Protein AF-G9KUT4-F1 (afdb_monomer)

Secondary structure (DSSP, 8-state):
-HHHHHHHHHHHHHHHHHHHHHHHHHHHHHHHHHHHHHHHHHHHHHHHHHHHHHHHHHHHHHHHHHHHHHHHHHHHHHHHHHHHHHHHHHHHHHHHHHHHHHHHHHHHHHHHHHHHHHHHHHHHHHHHHHHHHHHHHHHHHHHHHHHHHHHHHHHHHHHHHHHHHHHHHHHHHHHHHHHHHHHHHHHHHHHHHHHHHHHHHHHHHHHHHHHHHHHHHHHHHHHHHHHHHHHHHHHHHHHHHHHHHHHHHHHHHHTT-

InterPro domains:
  IPR000533 Tropomyosin [PF00261] (66-257)
  IPR000533 Tropomyosin [PR00194] (84-101)
  IPR000533 Tropomyosin [PR00194] (120-140)
  IPR000533 Tropomyosin [PR00194] (145-173)
  IPR000533 Tropomyosin [PR00194] (175-198)
  IPR000533 Tropomyosin [PR00194] (231-256)
  IPR000533 Tropomyosin [PS00326] (232-240)

Sequence (257 aa):
MDAIKKKMQMLKLDKENAIDRAEQAEADKKQAEDRCKQLEEEQQALQKKLKGTEDEVEKYSESVKDAQEKLEQAEKKATDAEADVASLNRRIQLVEEELDRAQERLATALQKLEEAEKAADESERGMKVIENRAMKDEEKMELQEMQLKEAKHIAEDSDRKYEEVARKLVILEGELERSEERAEVAESRARQLEEELRTMDQALKSLMASEEEYSTKEDKYEEEIKLLEEKLKEAETRAEFAERSVAKLEKTIDDLE

pLDDT: mean 91.47, std 10.19, range [50.94, 98.44]

Mean predicted aligned error: 16.25 Å

Structure (mmCIF, N/CA/C/O backbone):
data_AF-G9KUT4-F1
#
_entry.id   AF-G9KUT4-F1
#
loop_
_atom_site.group_PDB
_atom_site.id
_atom_site.type_symbol
_atom_site.label_atom_id
_atom_site.label_alt_id
_atom_site.label_comp_id
_atom_site.label_asym_id
_atom_site.label_entity_id
_atom_site.label_seq_id
_atom_site.pdbx_PDB_ins_code
_atom_site.Cartn_x
_atom_site.Cartn_y
_atom_site.Cartn_z
_atom_site.occupancy
_atom_site.B_iso_or_equiv
_a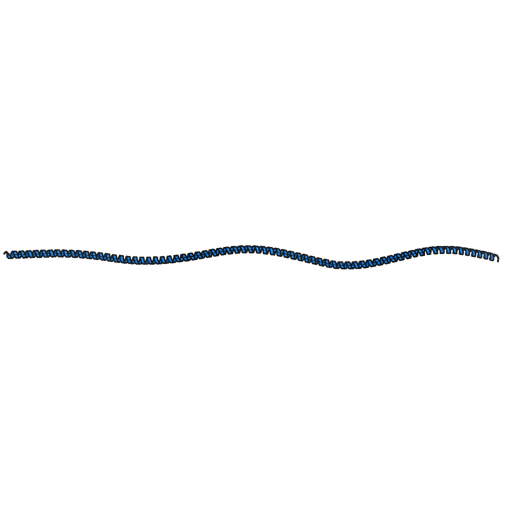tom_site.auth_seq_id
_atom_site.auth_comp_id
_atom_site.auth_asym_id
_atom_site.auth_atom_id
_atom_site.pdbx_PDB_model_num
ATOM 1 N N . MET A 1 1 ? -97.839 -21.937 163.573 1.00 52.22 1 MET A N 1
ATOM 2 C CA . MET A 1 1 ? -97.319 -22.978 162.654 1.00 52.22 1 MET A CA 1
ATOM 3 C C . MET A 1 1 ? -97.333 -22.555 161.178 1.00 52.22 1 MET A C 1
ATOM 5 O O . MET A 1 1 ? -96.473 -23.029 160.448 1.00 52.22 1 MET A O 1
ATOM 9 N N . ASP A 1 2 ? -98.192 -21.624 160.734 1.00 54.00 2 ASP A N 1
ATOM 10 C CA . ASP A 1 2 ? -98.264 -21.208 159.313 1.00 54.00 2 ASP A CA 1
ATOM 11 C C . ASP A 1 2 ? -97.135 -20.292 158.803 1.00 54.00 2 ASP A C 1
ATOM 13 O O . ASP A 1 2 ? -96.773 -20.348 157.627 1.00 54.00 2 ASP A O 1
ATOM 17 N N . ALA A 1 3 ? -96.521 -19.476 159.665 1.00 58.06 3 ALA A N 1
ATOM 18 C CA . ALA A 1 3 ? -95.482 -18.527 159.242 1.00 58.06 3 ALA A CA 1
ATOM 19 C C . ALA A 1 3 ? -94.163 -19.206 158.807 1.00 58.06 3 ALA A C 1
ATOM 21 O O . ALA A 1 3 ? -93.484 -18.726 157.902 1.00 58.06 3 ALA A O 1
ATOM 22 N N . ILE A 1 4 ? -93.819 -20.352 159.407 1.00 58.19 4 ILE A N 1
ATOM 23 C CA . ILE A 1 4 ? -92.603 -21.115 159.071 1.00 58.19 4 ILE A CA 1
ATOM 24 C C . ILE A 1 4 ? -92.786 -21.863 157.742 1.00 58.19 4 ILE A C 1
ATOM 26 O O . ILE A 1 4 ? -91.874 -21.879 156.921 1.00 58.19 4 ILE A O 1
ATOM 30 N N . LYS A 1 5 ? -93.990 -22.389 157.472 1.00 58.12 5 LYS A N 1
ATOM 31 C CA . LYS A 1 5 ? -94.322 -23.068 156.209 1.00 58.12 5 LYS A CA 1
ATOM 32 C C . LYS A 1 5 ? -94.229 -22.127 155.002 1.00 58.12 5 LYS A C 1
ATOM 34 O O . LYS A 1 5 ? -93.619 -22.495 154.004 1.00 58.12 5 LYS A O 1
ATOM 39 N N . LYS A 1 6 ? -94.744 -20.894 155.119 1.00 63.91 6 LYS A N 1
ATOM 40 C CA . LYS A 1 6 ? -94.639 -19.862 154.066 1.00 63.91 6 LYS A CA 1
ATOM 41 C C . LYS A 1 6 ? -93.200 -19.414 153.805 1.00 63.91 6 LYS A C 1
ATOM 43 O O . LYS A 1 6 ? -92.825 -19.239 152.652 1.00 63.91 6 LYS A O 1
ATOM 48 N N . LYS A 1 7 ? -92.377 -19.266 154.850 1.00 67.50 7 LYS A N 1
ATOM 49 C CA . LYS A 1 7 ? -90.960 -18.891 154.696 1.00 67.50 7 LYS A CA 1
ATOM 50 C C . LYS A 1 7 ? -90.134 -20.022 154.074 1.00 67.50 7 LYS A C 1
ATOM 52 O O . LYS A 1 7 ? -89.261 -19.759 153.258 1.00 67.50 7 LYS A O 1
ATOM 57 N N . MET A 1 8 ? -90.455 -21.274 154.406 1.00 68.12 8 MET A N 1
ATOM 58 C CA . MET A 1 8 ? -89.846 -22.457 153.795 1.00 68.12 8 MET A CA 1
ATOM 59 C C . MET A 1 8 ? -90.284 -22.639 152.333 1.00 68.12 8 MET A C 1
ATOM 61 O O . MET A 1 8 ? -89.461 -23.009 151.506 1.00 68.12 8 MET A O 1
ATOM 65 N N . GLN A 1 9 ? -91.540 -22.322 151.991 1.00 65.88 9 GLN A N 1
ATOM 66 C CA . GLN A 1 9 ? -92.009 -22.264 150.599 1.00 65.88 9 GLN A CA 1
ATOM 67 C C . GLN A 1 9 ? -91.332 -21.145 149.801 1.00 65.88 9 GLN A C 1
ATOM 69 O O . GLN A 1 9 ? -90.908 -21.402 148.683 1.00 65.88 9 GLN A O 1
ATOM 74 N N . MET A 1 10 ? -91.174 -19.945 150.373 1.00 73.38 10 MET A N 1
ATOM 75 C CA . MET A 1 10 ? -90.444 -18.846 149.724 1.00 73.38 10 MET A CA 1
ATOM 76 C C . MET A 1 10 ? -88.972 -19.193 149.497 1.00 73.38 10 MET A C 1
ATOM 78 O O . MET A 1 10 ? -88.496 -19.065 148.384 1.00 73.38 10 MET A O 1
ATOM 82 N N . LEU A 1 11 ? -88.274 -19.738 150.499 1.00 70.75 11 LEU A N 1
ATOM 83 C CA . LEU A 1 11 ? -86.881 -20.172 150.334 1.00 70.75 11 LEU A CA 1
ATOM 84 C C . LEU A 1 11 ? -86.728 -21.313 149.321 1.00 70.75 11 LEU A C 1
ATOM 86 O O . LEU A 1 11 ? -85.696 -21.412 148.663 1.00 70.75 11 LEU A O 1
ATOM 90 N N . LYS A 1 12 ? -87.736 -22.183 149.192 1.00 73.12 12 LYS A N 1
ATOM 91 C CA . LYS A 1 12 ? -87.743 -23.239 148.177 1.00 73.12 12 LYS A CA 1
ATOM 92 C C . LYS A 1 12 ? -87.939 -22.660 146.773 1.00 73.12 12 LYS A C 1
ATOM 94 O O . LYS A 1 12 ? -87.202 -23.050 145.880 1.00 73.12 12 LYS A O 1
ATOM 99 N N . LEU A 1 13 ? -88.847 -21.694 146.620 1.00 78.38 13 LEU A N 1
ATOM 100 C CA . LEU A 1 13 ? -89.081 -20.977 145.365 1.00 78.38 13 LEU A CA 1
ATOM 101 C C . LEU A 1 13 ? -87.866 -20.126 144.958 1.00 78.38 13 LEU A C 1
ATOM 103 O O . LEU A 1 13 ? -87.489 -20.114 143.796 1.00 78.38 13 LEU A O 1
ATOM 107 N N . ASP A 1 14 ? -87.216 -19.456 145.910 1.00 77.50 14 ASP A N 1
ATOM 108 C CA . ASP A 1 14 ? -85.996 -18.679 145.661 1.00 77.50 14 ASP A CA 1
ATOM 109 C C . ASP A 1 14 ? -84.823 -19.588 145.281 1.00 77.50 14 ASP A C 1
ATOM 111 O O . ASP A 1 14 ? -84.025 -19.239 144.414 1.00 77.50 14 ASP A O 1
ATOM 115 N N . LYS A 1 15 ? -84.733 -20.777 145.893 1.00 75.56 15 LYS A N 1
ATOM 116 C CA . LYS A 1 15 ? -83.752 -21.798 145.514 1.00 75.56 15 LYS A CA 1
ATOM 117 C C . LYS A 1 15 ? -84.034 -22.355 144.117 1.00 75.56 15 LYS A C 1
ATOM 119 O O . LYS A 1 15 ? -83.091 -22.482 143.350 1.00 75.56 15 LYS A O 1
ATOM 124 N N . GLU A 1 16 ? -85.287 -22.670 143.792 1.00 77.31 16 GLU A N 1
ATOM 125 C CA . GLU A 1 16 ? -85.697 -23.130 142.455 1.00 77.31 16 GLU A CA 1
ATOM 126 C C . GLU A 1 16 ? -85.413 -22.044 141.39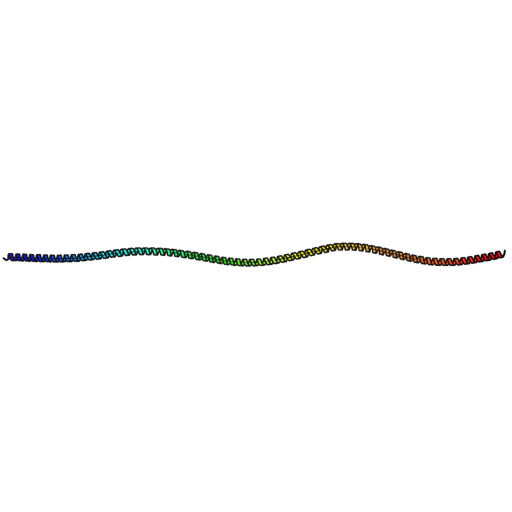9 1.00 77.31 16 GLU A C 1
ATOM 128 O O . GLU A 1 16 ? -84.694 -22.312 140.448 1.00 77.31 16 GLU A O 1
ATOM 133 N N . ASN A 1 17 ? -85.780 -20.780 141.641 1.00 78.12 17 ASN A N 1
ATOM 134 C CA . ASN A 1 17 ? -85.464 -19.657 140.743 1.00 78.12 17 ASN A CA 1
ATOM 135 C C . ASN A 1 17 ? -83.954 -19.391 140.586 1.00 78.12 17 ASN A C 1
ATOM 137 O O . ASN A 1 17 ? -83.505 -18.942 139.530 1.00 78.12 17 ASN A O 1
ATOM 141 N N . ALA A 1 18 ? -83.160 -19.594 141.642 1.00 79.06 18 ALA A N 1
ATOM 142 C CA . ALA A 1 18 ? -81.707 -19.455 141.574 1.00 79.06 18 ALA A CA 1
ATOM 143 C C . ALA A 1 18 ? -81.060 -20.607 140.793 1.00 79.06 18 ALA A C 1
ATOM 145 O O . ALA A 1 18 ? -80.084 -20.371 140.085 1.00 79.06 18 ALA A O 1
ATOM 146 N N . ILE A 1 19 ? -81.614 -21.820 140.903 1.00 79.19 19 ILE A N 1
ATOM 147 C CA . ILE A 1 19 ? -81.205 -22.981 140.108 1.00 79.19 19 ILE A CA 1
ATOM 148 C C . ILE A 1 19 ? -81.576 -22.757 138.641 1.00 79.19 19 ILE A C 1
ATOM 150 O O . ILE A 1 19 ? -80.682 -22.816 137.811 1.00 79.19 19 ILE 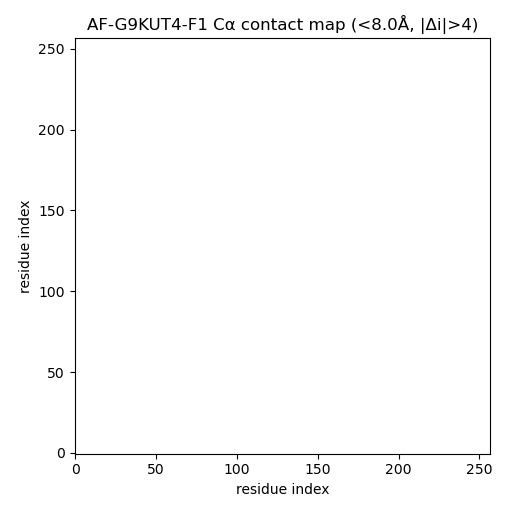A O 1
ATOM 154 N N . ASP A 1 20 ? -82.811 -22.361 138.329 1.00 80.25 20 ASP A N 1
ATOM 155 C CA . ASP A 1 20 ? -83.246 -22.085 136.952 1.00 80.25 20 ASP A CA 1
ATOM 156 C C . ASP A 1 20 ? -82.407 -20.972 136.301 1.00 80.25 20 ASP A C 1
ATOM 158 O O . ASP A 1 20 ? -82.032 -21.056 135.134 1.00 80.25 20 ASP A O 1
ATOM 162 N N . ARG A 1 21 ? -82.041 -19.926 137.059 1.00 80.44 21 ARG A N 1
ATOM 163 C CA . ARG A 1 21 ? -81.115 -18.886 136.575 1.00 80.44 21 ARG A CA 1
ATOM 164 C C . ARG A 1 21 ? -79.695 -19.398 136.367 1.00 80.44 21 ARG A C 1
ATOM 166 O O . ARG A 1 21 ? -79.038 -18.934 135.439 1.00 80.44 21 ARG A O 1
ATOM 173 N N . ALA A 1 22 ? -79.204 -20.285 137.228 1.00 80.06 22 ALA A N 1
ATOM 174 C CA . ALA A 1 22 ? -77.885 -20.886 137.070 1.00 80.06 22 ALA A CA 1
ATOM 175 C C . ALA A 1 22 ? -77.852 -21.835 135.863 1.00 80.06 22 ALA A C 1
ATOM 177 O O . ALA A 1 22 ? -76.910 -21.769 135.081 1.00 80.06 22 ALA A O 1
ATOM 178 N N . GLU A 1 23 ? -78.902 -22.632 135.660 1.00 82.25 23 GLU A N 1
ATOM 179 C CA . GLU A 1 23 ? -79.069 -23.518 134.504 1.00 82.25 23 GLU A CA 1
ATOM 180 C C . GLU A 1 23 ? -79.203 -22.721 133.201 1.00 82.25 23 GLU A C 1
ATOM 182 O O . GLU A 1 23 ? -78.544 -23.046 132.214 1.00 82.25 23 GLU A O 1
ATOM 187 N N . GLN A 1 24 ? -79.971 -21.624 133.199 1.00 83.19 24 GLN A N 1
ATOM 188 C CA . GLN A 1 24 ? -80.062 -20.723 132.047 1.00 83.19 24 GLN A CA 1
ATOM 189 C C . GLN A 1 24 ? -78.714 -20.051 131.748 1.00 83.19 24 GLN A C 1
ATOM 191 O O . GLN A 1 24 ? -78.294 -20.005 130.596 1.00 83.19 24 GLN A O 1
ATOM 196 N N . ALA A 1 25 ? -77.997 -19.581 132.772 1.00 82.75 25 ALA A N 1
ATOM 197 C CA . ALA A 1 25 ? -76.669 -18.996 132.601 1.00 82.75 25 ALA A CA 1
ATOM 198 C C . ALA A 1 25 ? -75.626 -20.025 132.122 1.00 82.75 25 ALA A C 1
ATOM 200 O O . ALA A 1 25 ? -74.754 -19.676 131.327 1.00 82.75 25 ALA A O 1
ATOM 201 N N . GLU A 1 26 ? -75.706 -21.286 132.561 1.00 83.38 26 GLU A N 1
ATOM 202 C CA . GLU A 1 26 ? -74.873 -22.376 132.038 1.00 83.38 26 GLU A CA 1
ATOM 203 C C . GLU A 1 26 ? -75.221 -22.720 130.587 1.00 83.38 26 GLU A C 1
ATOM 205 O O . GLU A 1 26 ? -74.310 -22.931 129.783 1.00 83.38 26 GLU A O 1
ATOM 210 N N . ALA A 1 27 ? -76.506 -22.732 130.224 1.00 84.31 27 ALA A N 1
ATOM 211 C CA . ALA A 1 27 ? -76.953 -22.956 128.853 1.00 84.31 27 ALA A CA 1
ATOM 212 C C . ALA A 1 27 ? -76.481 -21.835 127.912 1.00 84.31 27 ALA A C 1
ATOM 214 O O . ALA A 1 27 ? -75.902 -22.121 126.862 1.00 84.31 27 ALA A O 1
ATOM 215 N N . ASP A 1 28 ? -76.640 -20.574 128.318 1.00 85.50 28 ASP A N 1
ATOM 216 C CA . ASP A 1 28 ? -76.201 -19.403 127.554 1.00 85.50 28 ASP A CA 1
ATOM 217 C C . ASP A 1 28 ? -74.667 -19.359 127.440 1.00 85.50 28 ASP A C 1
ATOM 219 O O . ASP A 1 28 ? -74.127 -19.081 126.367 1.00 85.50 28 ASP A O 1
ATOM 223 N N . LYS A 1 29 ? -73.942 -19.699 128.519 1.00 87.75 29 LYS A N 1
ATOM 224 C CA . LYS A 1 29 ? -72.477 -19.831 128.503 1.00 87.75 29 LYS A CA 1
ATOM 225 C C . LYS A 1 29 ? -72.035 -20.914 127.524 1.00 87.75 29 LYS A C 1
ATOM 227 O O . LYS A 1 29 ? -71.144 -20.666 126.718 1.00 87.75 29 LYS A O 1
ATOM 232 N N . LYS A 1 30 ? -72.660 -22.092 127.563 1.00 86.75 30 LYS A N 1
ATOM 233 C CA . LYS A 1 30 ? -72.338 -23.199 126.657 1.00 86.75 30 LYS A CA 1
ATOM 234 C C . LYS A 1 30 ? -72.613 -22.822 125.200 1.00 86.75 30 LYS A C 1
ATOM 236 O O . LYS A 1 30 ? -71.780 -23.070 124.337 1.00 86.75 30 LYS A O 1
ATOM 241 N N . GLN A 1 31 ? -73.731 -22.147 124.935 1.00 87.19 31 GLN A N 1
ATOM 242 C CA . GLN A 1 31 ? -74.062 -21.651 123.600 1.00 87.19 31 GLN A CA 1
ATOM 243 C C . GLN A 1 31 ? -73.062 -20.589 123.111 1.00 87.19 31 GLN A C 1
ATOM 245 O O . GLN A 1 31 ? -72.693 -20.591 121.937 1.00 87.19 31 GLN A O 1
ATOM 250 N N . ALA A 1 32 ? -72.601 -19.696 123.990 1.00 85.56 32 ALA A N 1
ATOM 251 C CA . ALA A 1 32 ? -71.570 -18.713 123.666 1.00 85.56 32 ALA A CA 1
ATOM 252 C C . ALA A 1 32 ? -70.199 -19.367 123.423 1.00 85.56 32 ALA A C 1
ATOM 254 O O . ALA A 1 32 ? -69.508 -18.977 122.486 1.00 85.56 32 ALA A O 1
ATOM 255 N N . GLU A 1 33 ? -69.825 -20.381 124.208 1.00 86.88 33 GLU A N 1
ATOM 256 C CA . GLU A 1 33 ? -68.595 -21.161 124.012 1.00 86.88 33 GLU A CA 1
ATOM 257 C C . GLU A 1 33 ? -68.616 -21.934 122.688 1.00 86.88 33 GLU A C 1
ATOM 259 O O . GLU A 1 33 ? -67.634 -21.899 121.947 1.00 86.88 33 GLU A O 1
ATOM 264 N N . ASP A 1 34 ? -69.736 -22.575 122.344 1.00 88.38 34 ASP A N 1
ATOM 265 C CA . ASP A 1 34 ? -69.898 -23.277 121.066 1.00 88.38 34 ASP A CA 1
ATOM 266 C C . ASP A 1 34 ? -69.858 -22.299 119.880 1.00 88.38 34 ASP A C 1
ATOM 268 O O . ASP A 1 34 ? -69.251 -22.588 118.848 1.00 88.38 34 ASP A O 1
ATOM 272 N N . ARG A 1 35 ? -70.431 -21.099 120.039 1.00 88.31 35 ARG A N 1
ATOM 273 C CA . ARG A 1 35 ? -70.381 -20.041 119.021 1.00 88.31 35 ARG A CA 1
ATOM 274 C C . ARG A 1 35 ? -68.984 -19.436 118.876 1.00 88.31 35 ARG A C 1
ATOM 276 O O . ARG A 1 35 ? -68.567 -19.171 117.753 1.00 88.31 35 ARG A O 1
ATOM 283 N N . CYS A 1 36 ? -68.247 -19.254 119.973 1.00 88.94 36 CYS A N 1
ATOM 284 C CA . CYS A 1 36 ? -66.837 -18.861 119.928 1.00 88.94 36 CYS A CA 1
ATOM 285 C C . CYS A 1 36 ? -65.999 -19.910 119.195 1.00 88.94 36 CYS A C 1
ATOM 287 O O . CYS A 1 36 ? -65.236 -19.540 118.312 1.00 88.94 36 CYS A O 1
ATOM 289 N N . LYS A 1 37 ? -66.190 -21.204 119.481 1.00 89.69 37 LYS A N 1
ATOM 290 C CA . LYS A 1 37 ? -65.479 -22.286 118.780 1.00 89.69 37 LYS A CA 1
ATOM 291 C C . LYS A 1 37 ? -65.759 -22.291 117.279 1.00 89.69 37 LYS A C 1
ATOM 293 O O . LYS A 1 37 ? -64.823 -22.372 116.495 1.00 89.69 37 LYS A O 1
ATOM 298 N N . GLN A 1 38 ? -67.024 -22.153 116.876 1.00 89.00 38 GLN A N 1
ATOM 299 C CA . GLN A 1 38 ? -67.383 -22.063 115.455 1.00 89.00 38 GLN A CA 1
ATOM 300 C C . GLN A 1 38 ? -66.722 -20.859 114.773 1.00 89.00 38 GLN A C 1
ATOM 302 O O . GLN A 1 38 ? -66.177 -20.995 113.681 1.00 89.00 38 GLN A O 1
ATOM 307 N N . LEU A 1 39 ? -66.719 -19.695 115.427 1.00 87.94 39 LEU A N 1
ATOM 308 C CA . LEU A 1 39 ? -66.070 -18.493 114.902 1.00 87.94 39 LEU A CA 1
ATOM 309 C C . LEU A 1 39 ? -64.541 -18.622 114.843 1.00 87.94 39 LEU A C 1
ATOM 311 O O . LEU A 1 39 ? -63.936 -18.134 113.893 1.00 87.94 39 LEU A O 1
ATOM 315 N N . GLU A 1 40 ? -63.912 -19.289 115.812 1.00 88.06 40 GLU A N 1
ATOM 316 C CA . GLU A 1 40 ? -62.471 -19.576 115.800 1.00 88.06 40 GLU A CA 1
ATOM 317 C C . GLU A 1 40 ? -62.095 -20.539 114.662 1.00 88.06 40 GLU A C 1
ATOM 319 O O . GLU A 1 40 ? -61.108 -20.311 113.958 1.00 88.06 40 GLU A O 1
ATOM 324 N N . GLU A 1 41 ? -62.899 -21.579 114.424 1.00 90.69 41 GLU A N 1
ATOM 325 C CA . GLU A 1 41 ? -62.719 -22.507 113.301 1.00 90.69 41 GLU A CA 1
ATOM 326 C C . GLU A 1 41 ? -62.919 -21.807 111.945 1.00 90.69 41 GLU A C 1
ATOM 328 O O . GLU A 1 41 ? -62.111 -21.983 111.027 1.00 90.69 41 GLU A O 1
ATOM 333 N N . GLU A 1 42 ? -63.944 -20.958 111.813 1.00 91.06 42 GLU A N 1
ATOM 334 C CA . GLU A 1 42 ? -64.170 -20.137 110.618 1.00 91.06 42 GLU A CA 1
ATOM 335 C C . GLU A 1 42 ? -63.035 -19.131 110.389 1.00 91.06 42 GLU A C 1
ATOM 337 O O . GLU A 1 42 ? -62.567 -18.978 109.257 1.00 91.06 42 GLU A O 1
ATOM 342 N N . GLN A 1 43 ? -62.537 -18.485 111.447 1.00 92.06 43 GLN A N 1
ATOM 343 C CA . GLN A 1 43 ? -61.401 -17.569 111.371 1.00 92.06 43 GLN A CA 1
ATOM 344 C C . GLN A 1 43 ? -60.137 -18.294 110.895 1.00 92.06 43 GLN A C 1
ATOM 346 O O . GLN A 1 43 ? -59.440 -17.784 110.014 1.00 92.06 43 GLN A O 1
ATOM 351 N N . GLN A 1 44 ? -59.857 -19.495 111.412 1.00 92.00 44 GLN A N 1
ATOM 352 C CA . GLN A 1 44 ? -58.736 -20.316 110.946 1.00 92.00 44 GLN A CA 1
ATOM 353 C C . GLN A 1 44 ? -58.907 -20.750 109.485 1.00 92.00 44 GLN A C 1
ATOM 355 O O . GLN A 1 44 ? -57.951 -20.699 108.705 1.00 92.00 44 GLN A O 1
ATOM 360 N N . ALA A 1 45 ? -60.117 -21.146 109.080 1.00 91.88 45 ALA A N 1
ATOM 361 C CA . ALA A 1 45 ? -60.404 -21.523 107.698 1.00 91.88 45 ALA A CA 1
ATOM 362 C C . ALA A 1 45 ? -60.229 -20.340 106.730 1.00 91.88 45 ALA A C 1
ATOM 364 O O . ALA A 1 45 ? -59.650 -20.504 105.650 1.00 91.88 45 ALA A O 1
ATOM 365 N N . LEU A 1 46 ? -60.681 -19.144 107.121 1.00 91.50 46 LEU A N 1
ATOM 366 C CA . LEU A 1 46 ? -60.507 -17.910 106.356 1.00 91.50 46 LEU A CA 1
ATOM 367 C C . LEU A 1 46 ? -59.042 -17.479 106.293 1.00 91.50 46 LEU A C 1
ATOM 369 O O . LEU A 1 46 ? -58.580 -17.143 105.208 1.00 91.50 46 LEU A O 1
ATOM 373 N N . GLN A 1 47 ? -58.285 -17.564 107.390 1.00 91.56 47 GLN A N 1
ATOM 374 C CA . GLN A 1 47 ? -56.841 -17.299 107.373 1.00 91.56 47 GLN A CA 1
ATOM 375 C C . GLN A 1 47 ? -56.093 -18.256 106.441 1.00 91.56 47 GLN A C 1
ATOM 377 O O . GLN A 1 47 ? -55.215 -17.827 105.696 1.00 91.56 47 GLN A O 1
ATOM 382 N N . LYS A 1 48 ? -56.451 -19.545 106.432 1.00 93.31 48 LYS A N 1
ATOM 383 C CA . LYS A 1 48 ? -55.834 -20.524 105.528 1.00 93.31 48 LYS A CA 1
ATOM 384 C C . LYS A 1 48 ? -56.167 -20.242 104.060 1.00 93.31 48 LYS A C 1
ATOM 386 O O . LYS A 1 48 ? -55.288 -20.369 103.212 1.00 93.31 48 LYS A O 1
ATOM 391 N N . LYS A 1 49 ? -57.413 -19.856 103.759 1.00 93.25 49 LYS A N 1
ATOM 392 C CA . LYS A 1 49 ? -57.814 -19.432 102.407 1.00 93.25 49 LYS A CA 1
ATOM 393 C C . LYS A 1 49 ? -57.102 -18.153 101.979 1.00 93.25 49 LYS A C 1
ATOM 395 O O . LYS A 1 49 ? -56.596 -18.124 100.867 1.00 93.25 49 LYS A O 1
ATOM 400 N N . LEU A 1 50 ? -57.028 -17.154 102.862 1.00 92.94 50 LEU A N 1
ATOM 401 C CA . LEU A 1 50 ? -56.333 -15.893 102.610 1.00 92.94 50 LEU A CA 1
ATOM 402 C C . LEU A 1 50 ? -54.869 -16.152 102.255 1.00 92.94 50 LEU A C 1
ATOM 404 O O . LEU A 1 50 ? -54.414 -15.706 101.209 1.00 92.94 50 LEU A O 1
ATOM 408 N N . LYS A 1 51 ? -54.180 -16.970 103.057 1.00 93.12 51 LYS A N 1
ATOM 409 C CA . LYS A 1 51 ? -52.790 -17.344 102.794 1.00 93.12 51 LYS A CA 1
ATOM 410 C C . LYS A 1 51 ? -52.623 -18.072 101.455 1.00 93.12 51 LYS A C 1
ATOM 412 O O . LYS A 1 51 ? -51.714 -17.765 100.702 1.00 93.12 51 LYS A O 1
ATOM 417 N N . GLY A 1 52 ? -53.534 -18.992 101.122 1.00 92.88 52 GLY A N 1
ATOM 418 C CA . GLY A 1 52 ? -53.523 -19.664 99.819 1.00 92.88 52 GLY A CA 1
ATOM 419 C C . GLY A 1 52 ? -53.706 -18.695 98.646 1.00 92.88 52 GLY A C 1
ATOM 420 O O . GLY A 1 52 ? -53.005 -18.809 97.646 1.00 92.88 52 GLY A O 1
ATOM 421 N N . THR A 1 53 ? -54.602 -17.712 98.779 1.00 91.62 53 THR A N 1
ATOM 422 C CA . THR A 1 53 ? -54.782 -16.669 97.760 1.00 91.62 53 THR A CA 1
ATOM 423 C C . THR A 1 53 ? -53.605 -15.698 97.687 1.00 91.62 53 THR A C 1
ATOM 425 O O . THR A 1 53 ? -53.271 -15.261 96.594 1.00 91.62 53 THR A O 1
ATOM 428 N N . GLU A 1 54 ? -52.951 -15.379 98.808 1.00 92.31 54 GLU A N 1
ATOM 429 C CA . GLU A 1 54 ? -51.726 -14.566 98.833 1.00 92.31 54 GLU A CA 1
ATOM 430 C C . GLU A 1 54 ? -50.587 -15.279 98.091 1.00 92.31 54 GLU A C 1
ATOM 432 O O . GLU A 1 54 ? -49.997 -14.690 97.186 1.00 92.31 54 GLU A O 1
ATOM 437 N N . ASP A 1 55 ? -50.365 -16.568 98.373 1.00 93.88 55 ASP A N 1
ATOM 438 C CA . ASP A 1 55 ? -49.362 -17.393 97.686 1.00 93.88 55 ASP A CA 1
ATOM 439 C C . ASP A 1 55 ? -49.645 -17.499 96.168 1.00 93.88 55 ASP A C 1
ATOM 441 O O . ASP A 1 55 ? -48.726 -17.527 95.344 1.00 93.88 55 ASP A O 1
ATOM 445 N N . GLU A 1 56 ? -50.919 -17.580 95.763 1.00 93.81 56 GLU A N 1
ATOM 446 C CA . GLU A 1 56 ? -51.316 -17.572 94.347 1.00 93.81 56 GLU A CA 1
ATOM 447 C C . GLU A 1 56 ? -51.074 -16.210 93.690 1.00 93.81 56 GLU A C 1
ATOM 449 O O . GLU A 1 56 ? -50.555 -16.155 92.574 1.00 93.81 56 GLU A O 1
ATOM 454 N N . VAL A 1 57 ? -51.409 -15.113 94.372 1.00 95.00 57 VAL A N 1
ATOM 455 C CA . VAL A 1 57 ? -51.158 -13.752 93.881 1.00 95.00 57 VAL A CA 1
ATOM 456 C C . VAL A 1 57 ? -49.661 -13.506 93.708 1.00 95.00 57 VAL A C 1
ATOM 458 O O . VAL A 1 57 ? -49.268 -12.954 92.680 1.00 95.00 57 VAL A O 1
ATOM 461 N N . GLU A 1 58 ? -48.821 -13.950 94.645 1.00 95.31 58 GLU A N 1
ATOM 462 C CA . GLU A 1 58 ? -47.362 -13.862 94.509 1.00 95.31 58 GLU A CA 1
ATOM 463 C C . GLU A 1 58 ? -46.866 -14.641 93.286 1.00 95.31 58 GLU A C 1
ATOM 465 O O . GLU A 1 58 ? -46.169 -14.072 92.443 1.00 95.31 58 GLU A O 1
ATOM 470 N N . LYS A 1 59 ? -47.307 -15.894 93.106 1.00 95.19 59 LYS A N 1
ATOM 471 C CA . LYS A 1 59 ? -46.940 -16.711 91.934 1.00 95.19 59 LYS A CA 1
ATOM 472 C C . LYS A 1 59 ? -47.364 -16.086 90.609 1.00 95.19 59 LYS A C 1
ATOM 474 O O . LYS A 1 59 ? -46.584 -16.074 89.657 1.00 95.19 59 LYS A O 1
ATOM 479 N N . TYR A 1 60 ? -48.594 -15.583 90.517 1.00 94.12 60 TYR A N 1
ATOM 480 C CA . TYR A 1 60 ? -49.059 -14.925 89.297 1.00 94.12 60 TYR A CA 1
ATOM 481 C C . TYR A 1 60 ? -48.322 -13.606 89.058 1.00 94.12 60 TYR A C 1
ATOM 483 O O . TYR A 1 60 ? -48.005 -13.299 87.913 1.00 94.12 60 TYR A O 1
ATOM 491 N N . SER A 1 61 ? -47.996 -12.855 90.112 1.00 94.62 61 SER A N 1
ATOM 492 C CA . SER A 1 61 ? -47.210 -11.622 90.014 1.00 94.62 61 SER A CA 1
ATOM 493 C C . SER A 1 61 ? -45.801 -11.887 89.475 1.00 94.62 61 SER A C 1
ATOM 495 O O . SER A 1 61 ? -45.367 -11.206 88.546 1.00 94.62 61 SER A O 1
ATOM 497 N N . GLU A 1 62 ? -45.111 -12.915 89.979 1.00 95.56 62 GLU A N 1
ATOM 498 C CA . GLU A 1 62 ? -43.811 -13.343 89.444 1.00 95.56 62 GLU A CA 1
ATOM 499 C C . GLU A 1 62 ? -43.924 -13.822 87.993 1.00 95.56 62 GLU A C 1
ATOM 501 O O . GLU A 1 62 ? -43.188 -13.349 87.129 1.00 95.56 62 GLU A O 1
ATOM 506 N N . SER A 1 63 ? -44.906 -14.673 87.681 1.00 95.94 63 SER A N 1
ATOM 507 C CA . SER A 1 63 ? -45.118 -15.150 86.309 1.00 95.94 63 SER A CA 1
ATOM 508 C C . SER A 1 63 ? -45.419 -14.018 85.323 1.00 95.94 63 SER A C 1
ATOM 510 O O . SER A 1 63 ? -45.042 -14.118 84.154 1.00 95.94 63 SER A O 1
ATOM 512 N N . VAL A 1 64 ? -46.128 -12.970 85.752 1.00 96.19 64 VAL A N 1
ATOM 513 C CA . VAL A 1 64 ? -46.417 -11.801 84.913 1.00 96.19 64 VAL A CA 1
ATOM 514 C C . VAL A 1 64 ? -45.148 -10.990 84.677 1.00 96.19 64 VAL A C 1
ATOM 516 O O . VAL A 1 64 ? -44.908 -10.604 83.535 1.00 96.19 64 VAL A O 1
ATOM 519 N N . LYS A 1 65 ? -44.314 -10.783 85.703 1.00 95.94 65 LYS A N 1
ATOM 520 C CA . LYS A 1 65 ? -43.018 -10.103 85.545 1.00 95.94 65 LYS A CA 1
ATOM 521 C C . LYS A 1 65 ? -42.108 -10.849 84.572 1.00 95.94 65 LYS A C 1
ATOM 523 O O . LYS A 1 65 ? -41.623 -10.245 83.621 1.00 95.94 65 LYS A O 1
ATOM 528 N N . ASP A 1 66 ? -41.970 -12.164 84.727 1.00 96.12 66 ASP A N 1
ATOM 529 C CA . ASP A 1 66 ? -41.168 -12.994 83.821 1.00 96.12 66 ASP A CA 1
ATOM 530 C C . ASP A 1 66 ? -41.684 -12.940 82.374 1.00 96.12 66 ASP A C 1
ATOM 532 O O . ASP A 1 66 ? -40.906 -12.932 81.415 1.00 96.12 66 ASP A O 1
ATOM 536 N N . ALA A 1 67 ? -43.008 -12.930 82.191 1.00 95.44 67 ALA A N 1
ATOM 537 C CA . ALA A 1 67 ? -43.620 -12.814 80.872 1.00 95.44 67 ALA A CA 1
ATOM 538 C C . ALA A 1 67 ? -43.391 -11.427 80.253 1.00 95.44 67 ALA A C 1
ATOM 540 O O . ALA A 1 67 ? -43.114 -11.344 79.057 1.00 95.44 67 ALA A O 1
ATOM 541 N N . GLN A 1 68 ? -43.462 -10.360 81.054 1.00 95.38 68 GLN A N 1
ATOM 542 C CA . GLN A 1 68 ? -43.171 -8.992 80.621 1.00 95.38 68 GLN A CA 1
ATOM 543 C C . GLN A 1 68 ? -41.705 -8.833 80.210 1.00 95.38 68 GLN A C 1
ATOM 545 O O . GLN A 1 68 ? -41.442 -8.335 79.120 1.00 95.38 68 GLN A O 1
ATOM 550 N N . GLU A 1 69 ? -40.755 -9.339 81.001 1.00 96.50 69 GLU A N 1
ATOM 551 C CA . GLU A 1 69 ? -39.331 -9.290 80.643 1.00 96.50 69 GLU A CA 1
ATOM 552 C C . GLU A 1 69 ? -39.039 -10.054 79.343 1.00 96.50 69 GLU A C 1
ATOM 554 O O . GLU A 1 69 ? -38.283 -9.588 78.487 1.00 96.50 69 GLU A O 1
ATOM 559 N N . LYS A 1 70 ? -39.658 -11.227 79.151 1.00 96.44 70 LYS A N 1
ATOM 560 C CA . LYS A 1 70 ? -39.527 -11.989 77.899 1.00 96.44 70 LYS A CA 1
ATOM 561 C C . LYS A 1 70 ? -40.144 -11.258 76.711 1.00 96.44 70 LYS A C 1
ATOM 563 O O . LYS A 1 70 ? -39.580 -11.326 75.618 1.00 96.44 70 LYS A O 1
ATOM 568 N N . LEU A 1 71 ? -41.277 -10.586 76.913 1.00 96.12 71 LEU A N 1
ATOM 569 C CA . LEU A 1 71 ? -41.929 -9.793 75.878 1.00 96.12 71 LEU A CA 1
ATOM 570 C C . LEU A 1 71 ? -41.038 -8.623 75.454 1.00 96.12 71 LEU A C 1
ATOM 572 O O . LEU A 1 71 ? -40.751 -8.506 74.268 1.00 96.12 71 LEU A O 1
ATOM 576 N N . GLU A 1 72 ? -40.509 -7.844 76.399 1.00 96.56 72 GLU A N 1
ATOM 577 C CA . GLU A 1 72 ? -39.602 -6.727 76.098 1.00 96.56 72 GLU A CA 1
ATOM 578 C C . GLU A 1 72 ? -38.341 -7.194 75.354 1.00 96.56 72 GLU A C 1
ATOM 580 O O . GLU A 1 72 ? -37.894 -6.559 74.397 1.00 96.56 72 GLU A O 1
ATOM 585 N N . GLN A 1 73 ? -37.769 -8.340 75.739 1.00 96.69 73 GLN A N 1
ATOM 586 C CA . GLN A 1 73 ? -36.628 -8.919 75.023 1.00 96.69 73 GLN A CA 1
ATOM 587 C C . GLN A 1 73 ? -36.983 -9.350 73.595 1.00 96.69 73 GLN A C 1
ATOM 589 O O . GLN A 1 73 ? -36.152 -9.220 72.693 1.00 96.69 73 GLN A O 1
ATOM 594 N N . ALA A 1 74 ? -38.182 -9.896 73.382 1.00 96.50 74 ALA A N 1
ATOM 595 C CA . ALA A 1 74 ? -38.653 -10.296 72.062 1.00 96.50 74 ALA A CA 1
ATOM 596 C C . ALA A 1 74 ? -38.942 -9.077 71.177 1.00 96.50 74 ALA A C 1
ATOM 598 O O . ALA A 1 74 ? -38.506 -9.059 70.027 1.00 96.50 74 ALA A O 1
ATOM 599 N N . GLU A 1 75 ? -39.594 -8.047 71.720 1.00 96.44 75 GLU A N 1
ATOM 600 C CA . GLU A 1 75 ? -39.853 -6.781 71.031 1.00 96.44 75 GLU A CA 1
ATOM 601 C C . GLU A 1 75 ? -38.547 -6.104 70.626 1.00 96.44 75 GLU A C 1
ATOM 603 O O . GLU A 1 75 ? -38.381 -5.756 69.461 1.00 96.44 75 GLU A O 1
ATOM 608 N N . LYS A 1 76 ? -37.566 -6.027 71.534 1.00 97.12 76 LYS A N 1
ATOM 609 C CA . LYS A 1 76 ? -36.250 -5.461 71.221 1.00 97.12 76 LYS A CA 1
ATOM 610 C C . LYS A 1 76 ? -35.542 -6.218 70.092 1.00 97.12 76 LYS A C 1
ATOM 612 O O . LYS A 1 76 ? -35.007 -5.608 69.169 1.00 97.12 76 LYS A O 1
ATOM 617 N N . LYS A 1 77 ? -35.565 -7.554 70.124 1.00 96.94 77 LYS A N 1
ATOM 618 C CA . LYS A 1 77 ? -34.995 -8.373 69.040 1.00 96.94 77 LYS A CA 1
ATOM 619 C C . LYS A 1 77 ? -35.728 -8.170 67.717 1.00 96.94 77 LYS A C 1
ATOM 621 O O . LYS A 1 77 ? -35.081 -8.165 66.675 1.00 96.94 77 LYS A O 1
ATOM 626 N N . ALA A 1 78 ? -37.051 -8.019 67.751 1.00 96.62 78 ALA A N 1
ATOM 627 C CA . ALA A 1 78 ? -37.839 -7.747 66.557 1.00 96.62 78 ALA A CA 1
ATOM 628 C C . ALA A 1 78 ? -37.475 -6.379 65.966 1.00 96.62 78 ALA A C 1
ATOM 630 O O . ALA A 1 78 ? -37.197 -6.300 64.774 1.00 96.62 78 ALA A O 1
ATOM 631 N N . THR A 1 79 ? -37.366 -5.335 66.796 1.00 96.94 79 THR A N 1
ATOM 632 C CA . THR A 1 79 ? -36.969 -3.996 66.336 1.00 96.94 79 THR A CA 1
ATOM 633 C C . THR A 1 79 ? -35.551 -3.966 65.770 1.00 96.94 79 THR A C 1
ATOM 635 O O . THR A 1 79 ? -35.319 -3.321 64.749 1.00 96.94 79 THR A O 1
ATOM 638 N N . ASP A 1 80 ? -34.611 -4.690 66.388 1.00 96.81 80 ASP A N 1
ATOM 639 C CA . ASP A 1 80 ? -33.234 -4.790 65.889 1.00 96.81 80 ASP A CA 1
ATOM 640 C C . ASP A 1 80 ? -33.207 -5.500 64.519 1.00 96.81 80 ASP A C 1
ATOM 642 O O . ASP A 1 80 ? -32.582 -5.019 63.573 1.00 96.81 80 ASP A O 1
ATOM 646 N N . ALA A 1 81 ? -33.963 -6.594 64.365 1.00 96.56 81 ALA A N 1
ATOM 647 C CA . ALA A 1 81 ? -34.073 -7.316 63.098 1.00 96.56 81 ALA A CA 1
ATOM 648 C C . ALA A 1 81 ? -34.760 -6.489 61.996 1.00 96.56 81 ALA A C 1
ATOM 650 O O . ALA A 1 81 ? -34.328 -6.517 60.843 1.00 96.56 81 ALA A O 1
ATOM 651 N N . GLU A 1 82 ? -35.809 -5.731 62.324 1.00 96.75 82 GLU A N 1
ATOM 652 C CA . GLU A 1 82 ? -36.468 -4.820 61.381 1.00 96.75 82 GLU A CA 1
ATOM 653 C C . GLU A 1 82 ? -35.520 -3.709 60.908 1.00 96.75 82 GLU A C 1
ATOM 655 O O . GLU A 1 82 ? -35.497 -3.379 59.717 1.00 96.75 82 GLU A O 1
ATOM 660 N N . ALA A 1 83 ? -34.691 -3.171 61.809 1.00 97.12 83 ALA A N 1
ATOM 661 C CA . ALA A 1 83 ? -33.670 -2.187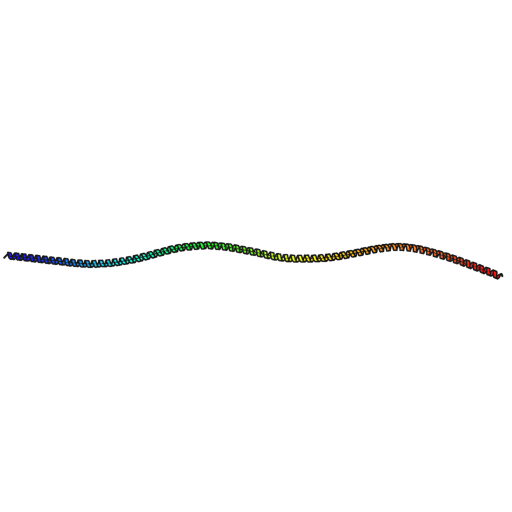 61.464 1.00 97.12 83 ALA A CA 1
ATOM 662 C C . ALA A 1 83 ? -32.600 -2.772 60.523 1.00 97.12 83 ALA A C 1
ATOM 664 O O . ALA A 1 83 ? -32.240 -2.134 59.526 1.00 97.12 83 ALA A O 1
ATOM 665 N N . ASP A 1 84 ? -32.143 -3.999 60.782 1.00 97.44 84 ASP A N 1
ATOM 666 C CA . ASP A 1 84 ? -31.189 -4.701 59.920 1.00 97.44 84 ASP A CA 1
ATOM 667 C C . ASP A 1 84 ? -31.776 -4.980 58.531 1.00 97.44 84 ASP A C 1
ATOM 669 O O . ASP A 1 84 ? -31.127 -4.711 57.517 1.00 97.44 84 ASP A O 1
ATOM 673 N N . VAL A 1 85 ? -33.028 -5.442 58.456 1.00 97.88 85 VAL A N 1
ATOM 674 C CA . VAL A 1 85 ? -33.735 -5.664 57.184 1.00 97.88 85 VAL A CA 1
ATOM 675 C C . VAL A 1 85 ? -33.873 -4.357 56.402 1.00 97.88 85 VAL A C 1
ATOM 677 O O . VAL A 1 85 ? -33.621 -4.330 55.195 1.00 97.88 85 VAL A O 1
ATOM 680 N N . ALA A 1 86 ? -34.214 -3.250 57.065 1.00 97.56 86 ALA A N 1
ATOM 681 C CA . ALA A 1 86 ? -34.295 -1.941 56.420 1.00 97.56 86 ALA A CA 1
ATOM 682 C C . ALA A 1 86 ? -32.933 -1.480 55.865 1.00 97.56 86 ALA A C 1
ATOM 684 O O . ALA A 1 86 ? -32.861 -0.943 54.756 1.00 97.56 86 ALA A O 1
ATOM 685 N N . SER A 1 87 ? -31.848 -1.716 56.607 1.00 98.00 87 SER A N 1
ATOM 686 C CA . SER A 1 87 ? -30.478 -1.413 56.177 1.00 98.00 87 SER A CA 1
ATOM 687 C C . SER A 1 87 ? -30.051 -2.264 54.975 1.00 98.00 87 SER A C 1
ATOM 689 O O . SER A 1 87 ? -29.551 -1.737 53.977 1.00 98.00 87 SER A O 1
ATOM 691 N N . LEU A 1 88 ? -30.313 -3.573 55.025 1.00 97.94 88 LEU A N 1
ATOM 692 C CA . LEU A 1 88 ? -30.012 -4.499 53.934 1.00 97.94 88 LEU A CA 1
ATOM 693 C C . LEU A 1 88 ? -30.790 -4.158 52.663 1.00 97.94 88 LEU A C 1
ATOM 695 O O . LEU A 1 88 ? -30.196 -4.144 51.590 1.00 97.94 88 LEU A O 1
ATOM 699 N N . ASN A 1 89 ? -32.070 -3.797 52.770 1.00 97.62 89 ASN A N 1
ATOM 700 C CA . ASN A 1 89 ? -32.867 -3.380 51.615 1.00 97.62 89 ASN A CA 1
ATOM 701 C C . ASN A 1 89 ? -32.312 -2.115 50.948 1.00 97.62 89 ASN A C 1
ATOM 703 O O . ASN A 1 89 ? -32.232 -2.054 49.724 1.00 97.62 89 ASN A O 1
ATOM 707 N N . ARG A 1 90 ? -31.852 -1.130 51.732 1.00 97.56 90 ARG A N 1
ATOM 708 C CA . ARG A 1 90 ? -31.160 0.045 51.170 1.00 97.56 90 ARG A CA 1
ATOM 709 C C . ARG A 1 90 ? -29.868 -0.348 50.461 1.00 97.56 90 ARG A C 1
ATOM 711 O O . ARG A 1 90 ? -29.558 0.192 49.405 1.00 97.56 90 ARG A O 1
ATOM 718 N N . ARG A 1 91 ? -29.111 -1.289 51.028 1.00 98.06 91 ARG A N 1
ATOM 719 C CA . ARG A 1 91 ? -27.872 -1.779 50.415 1.00 98.06 91 ARG A CA 1
ATOM 720 C C . ARG A 1 91 ? -28.132 -2.532 49.111 1.00 98.06 91 ARG A C 1
ATOM 722 O O . ARG A 1 91 ? -27.356 -2.360 48.180 1.00 98.06 91 ARG A O 1
ATOM 729 N N . ILE A 1 92 ? -29.204 -3.321 49.036 1.00 98.12 92 ILE A N 1
ATOM 730 C CA . ILE A 1 92 ? -29.621 -4.011 47.808 1.00 98.12 92 ILE A CA 1
ATOM 731 C C . ILE A 1 92 ? -29.896 -2.990 46.701 1.00 98.12 92 ILE A C 1
ATOM 733 O O . ILE A 1 92 ? -29.278 -3.091 45.649 1.00 98.12 92 ILE A O 1
ATOM 737 N N . GLN A 1 93 ? -30.700 -1.957 46.973 1.00 98.00 93 GLN A N 1
ATOM 738 C CA . GLN A 1 93 ? -31.011 -0.914 45.985 1.00 98.00 93 GLN A CA 1
ATOM 739 C C . GLN A 1 93 ? -29.757 -0.211 45.452 1.00 98.00 93 GLN A C 1
ATOM 741 O O . GLN A 1 93 ? -29.615 -0.017 44.250 1.00 98.00 93 GLN A O 1
ATOM 746 N N . LEU A 1 94 ? -28.813 0.133 46.334 1.00 98.19 94 LEU A N 1
ATOM 747 C CA . LEU A 1 94 ? -27.560 0.770 45.917 1.00 98.19 94 LEU A CA 1
ATOM 748 C C . LEU A 1 94 ? -26.718 -0.142 45.017 1.00 98.19 94 LEU A C 1
ATOM 750 O O . LEU A 1 94 ? -26.145 0.326 44.037 1.00 98.19 94 LEU A O 1
ATOM 754 N N . VAL A 1 95 ? -26.648 -1.436 45.335 1.00 98.19 95 VAL A N 1
ATOM 755 C CA . VAL A 1 95 ? -25.906 -2.413 44.523 1.00 98.19 95 VAL A CA 1
ATOM 756 C C . VAL A 1 95 ? -26.594 -2.650 43.177 1.00 98.19 95 VAL A C 1
ATOM 758 O O . VAL A 1 95 ? -25.904 -2.787 42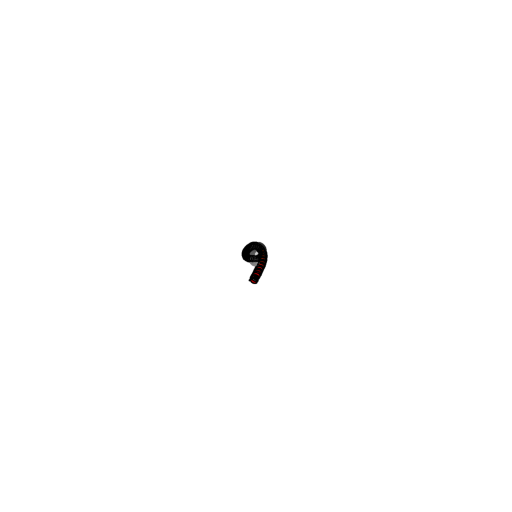.170 1.00 98.19 95 VAL A O 1
ATOM 761 N N . GLU A 1 96 ? -27.926 -2.671 43.136 1.00 98.25 96 GLU A N 1
ATOM 762 C CA . GLU A 1 96 ? -28.698 -2.764 41.891 1.00 98.25 96 GLU A CA 1
ATOM 763 C C . GLU A 1 96 ? -28.445 -1.545 40.991 1.00 98.25 96 GLU A C 1
ATOM 765 O O . GLU A 1 96 ? -28.094 -1.712 39.826 1.00 98.25 96 GLU A O 1
ATOM 770 N N . GLU A 1 97 ? -28.483 -0.326 41.537 1.00 97.88 97 GLU A N 1
ATOM 771 C CA . GLU A 1 97 ? -28.158 0.886 40.772 1.00 97.88 97 GLU A CA 1
ATOM 772 C C . GLU A 1 97 ? -26.707 0.900 40.259 1.00 97.88 97 GLU A C 1
ATOM 774 O O . GLU A 1 97 ? -26.428 1.370 39.151 1.00 97.88 97 GLU A O 1
ATOM 779 N N . GLU A 1 98 ? -25.751 0.417 41.058 1.00 98.12 98 GLU A N 1
ATOM 780 C CA . GLU A 1 98 ? -24.357 0.284 40.626 1.00 98.12 98 GLU A CA 1
ATOM 781 C C . GLU A 1 98 ? -24.203 -0.752 39.509 1.00 98.12 98 GLU A C 1
ATOM 783 O O . GLU A 1 98 ? -23.440 -0.521 38.563 1.00 98.12 98 GLU A O 1
ATOM 788 N N . LEU A 1 99 ? -24.940 -1.863 39.591 1.00 98.25 99 LEU A N 1
ATOM 789 C CA . LEU A 1 99 ? -24.958 -2.900 38.568 1.00 98.25 99 LEU A CA 1
ATOM 790 C C . LEU A 1 99 ? -25.521 -2.365 37.249 1.00 98.25 99 LEU A C 1
ATOM 792 O O . LEU A 1 99 ? -24.876 -2.545 36.215 1.00 98.25 99 LEU A O 1
ATOM 796 N N . ASP A 1 100 ? -26.646 -1.650 37.282 1.00 98.31 100 ASP A N 1
ATOM 797 C CA . ASP A 1 100 ? -27.262 -1.055 36.090 1.00 98.31 100 ASP A CA 1
ATOM 798 C C . ASP A 1 100 ? -26.301 -0.067 35.410 1.00 98.31 100 ASP A C 1
ATOM 800 O O . ASP A 1 100 ? -26.039 -0.148 34.207 1.00 98.31 100 ASP A O 1
ATOM 804 N N . ARG A 1 101 ? -25.652 0.807 36.193 1.00 98.19 101 ARG A N 1
ATOM 805 C CA . ARG A 1 101 ? -24.636 1.741 35.671 1.00 98.19 101 ARG A CA 1
ATOM 806 C C . ARG A 1 101 ? -23.429 1.018 35.075 1.00 98.19 101 ARG A C 1
ATOM 808 O O . ARG A 1 101 ? -22.853 1.487 34.089 1.00 98.19 101 ARG A O 1
ATOM 815 N N . ALA A 1 102 ? -22.993 -0.087 35.677 1.00 98.12 102 ALA A N 1
ATOM 816 C CA . ALA A 1 102 ? -21.894 -0.889 35.148 1.00 98.12 102 ALA A CA 1
ATOM 817 C C . ALA A 1 102 ? -22.284 -1.574 33.828 1.00 98.12 102 ALA A C 1
ATOM 819 O O . ALA A 1 102 ? -21.476 -1.600 32.898 1.00 98.12 102 ALA A O 1
ATOM 820 N N . GLN A 1 103 ? -23.520 -2.066 33.719 1.00 98.25 103 GLN A N 1
ATOM 821 C CA . GLN A 1 103 ? -24.051 -2.682 32.504 1.00 98.25 103 GLN A CA 1
ATOM 822 C C . GLN A 1 103 ? -24.171 -1.679 31.351 1.00 98.25 103 GLN A C 1
ATOM 824 O O . GLN A 1 103 ? -23.723 -1.981 30.246 1.00 98.25 103 GLN A O 1
ATOM 829 N N . GLU A 1 104 ? -24.672 -0.465 31.593 1.00 98.25 104 GLU A N 1
ATOM 830 C CA . GLU A 1 104 ? -24.735 0.587 30.564 1.00 98.25 104 GLU A CA 1
ATOM 831 C C . GLU A 1 104 ? -23.342 0.980 30.046 1.00 98.25 104 GLU A C 1
ATOM 833 O O . GLU A 1 104 ? -23.116 1.135 28.837 1.00 98.25 104 GLU A O 1
ATOM 838 N N . ARG A 1 105 ? -22.370 1.104 30.959 1.00 98.25 105 ARG A N 1
ATOM 839 C CA . ARG A 1 105 ? -20.971 1.372 30.596 1.00 98.25 105 ARG A CA 1
ATOM 840 C C . ARG A 1 105 ? -20.380 0.238 29.770 1.00 98.25 105 ARG A C 1
ATOM 842 O O . ARG A 1 105 ? -19.699 0.513 28.782 1.00 98.25 105 ARG A O 1
ATOM 849 N N . LEU A 1 106 ? -20.646 -1.010 30.153 1.00 98.12 106 LEU A N 1
ATOM 850 C CA . LEU A 1 106 ? -20.194 -2.183 29.413 1.00 98.12 106 LEU A CA 1
ATOM 851 C C . LEU A 1 106 ? -20.801 -2.218 28.007 1.00 98.12 106 LEU A C 1
ATOM 853 O O . LEU A 1 106 ? -20.062 -2.398 27.045 1.00 98.12 106 LEU A O 1
ATOM 857 N N . ALA A 1 107 ? -22.106 -1.980 27.872 1.00 98.38 107 ALA A N 1
ATOM 858 C CA . ALA A 1 107 ? -22.780 -1.939 26.576 1.00 98.38 107 ALA A CA 1
ATOM 859 C C . ALA A 1 107 ? -22.155 -0.883 25.648 1.00 98.38 107 ALA A C 1
ATOM 861 O O . ALA A 1 107 ? -21.830 -1.169 24.497 1.00 98.38 107 ALA A O 1
ATOM 862 N N . THR A 1 108 ? -21.886 0.311 26.181 1.00 98.31 108 THR A N 1
ATOM 863 C CA . THR A 1 108 ? -21.226 1.389 25.429 1.00 98.31 108 THR A CA 1
ATOM 864 C C . THR A 1 108 ? -19.795 1.015 25.025 1.00 98.31 108 THR A C 1
ATOM 866 O O . THR A 1 108 ? -19.354 1.332 23.920 1.00 98.31 108 THR A O 1
ATOM 869 N N . ALA A 1 109 ? -19.044 0.358 25.913 1.00 98.31 109 ALA A N 1
ATOM 870 C CA . ALA A 1 109 ? -17.683 -0.088 25.626 1.00 98.31 109 ALA A CA 1
ATOM 871 C C . ALA A 1 109 ? -17.653 -1.174 24.540 1.00 98.31 109 ALA A C 1
ATOM 873 O O . ALA A 1 109 ? -16.807 -1.111 23.652 1.00 98.31 109 ALA A O 1
ATOM 874 N N . LEU A 1 110 ? -18.596 -2.120 24.577 1.00 98.38 110 LEU A N 1
ATOM 875 C CA . LEU A 1 110 ? -18.735 -3.164 23.561 1.00 98.38 110 LEU A CA 1
ATOM 876 C C . LEU A 1 110 ? -19.092 -2.580 22.192 1.00 98.38 110 LEU A C 1
ATOM 878 O O . LEU A 1 110 ? -18.473 -2.956 21.203 1.00 98.38 110 LEU A O 1
ATOM 882 N N . GLN A 1 111 ? -20.008 -1.609 22.135 1.00 98.44 111 GLN A N 1
ATOM 883 C CA . GLN A 1 111 ? -20.332 -0.935 20.877 1.00 98.44 111 GLN A CA 1
ATOM 884 C C . GLN A 1 111 ? -19.102 -0.231 20.278 1.00 98.44 111 GLN A C 1
ATOM 886 O O . GLN A 1 111 ? -18.816 -0.375 19.092 1.00 98.44 111 GLN A O 1
ATOM 891 N N . LYS A 1 112 ? -18.336 0.498 21.102 1.00 98.44 112 LYS A N 1
ATOM 892 C CA . LYS A 1 112 ? -17.105 1.165 20.646 1.00 98.44 112 LYS A CA 1
ATOM 893 C C . LYS A 1 112 ? -16.041 0.178 20.175 1.00 98.44 112 LYS A C 1
ATOM 895 O O . LYS A 1 112 ? -15.304 0.490 19.244 1.00 98.44 112 LYS A O 1
ATOM 900 N N . LEU A 1 113 ? -15.942 -0.980 20.826 1.00 98.25 113 LEU A N 1
ATOM 901 C CA . LEU A 1 113 ? -15.031 -2.041 20.410 1.00 98.25 113 LEU A CA 1
ATOM 902 C C . LEU A 1 113 ? -15.421 -2.578 19.028 1.00 98.25 113 LEU A C 1
ATOM 904 O O . LEU A 1 113 ? -14.563 -2.647 18.158 1.00 98.25 113 LEU A O 1
ATOM 908 N N . GLU A 1 114 ? -16.704 -2.860 18.799 1.00 98.31 114 GLU A N 1
ATOM 909 C CA . GLU A 1 114 ? -17.194 -3.345 17.501 1.00 98.31 114 GLU A CA 1
ATOM 910 C C . GLU A 1 114 ? -16.952 -2.323 16.372 1.00 98.31 114 GLU A C 1
ATOM 912 O O . GLU A 1 114 ? -16.562 -2.684 15.261 1.00 98.31 114 GLU A O 1
ATOM 917 N N . GLU A 1 115 ? -17.151 -1.030 16.642 1.00 98.19 115 GLU A N 1
ATOM 918 C CA . GLU A 1 115 ? -16.846 0.042 15.685 1.00 98.19 115 GLU A CA 1
ATOM 919 C C . GLU A 1 115 ? -15.341 0.120 15.372 1.00 98.19 115 GLU A C 1
ATOM 921 O O . GLU A 1 115 ? -14.957 0.275 14.210 1.00 98.19 115 GLU A O 1
ATOM 926 N N . ALA A 1 116 ? -14.484 -0.028 16.386 1.00 98.19 116 ALA A N 1
ATOM 927 C CA . ALA A 1 116 ? -13.034 -0.041 16.213 1.00 98.19 116 ALA A CA 1
ATOM 928 C C . ALA A 1 116 ? -12.544 -1.282 15.446 1.00 98.19 116 ALA A C 1
ATOM 930 O O . ALA A 1 116 ? -11.662 -1.153 14.598 1.00 98.19 116 ALA A O 1
ATOM 931 N N . GLU A 1 117 ? -13.128 -2.457 15.696 1.00 97.88 117 GLU A N 1
ATOM 932 C CA . GLU A 1 117 ? -12.834 -3.692 14.958 1.00 97.88 117 GLU A CA 1
ATOM 933 C C . GLU A 1 117 ? -13.197 -3.549 13.477 1.00 97.88 117 GLU A C 1
ATOM 935 O O . GLU A 1 117 ? -12.367 -3.817 12.612 1.00 97.88 117 GLU A O 1
ATOM 940 N N . LYS A 1 118 ? -14.386 -3.014 13.165 1.00 98.12 118 LYS A N 1
ATOM 941 C CA . LYS A 1 118 ? -14.781 -2.743 11.771 1.00 98.12 118 LYS A CA 1
ATOM 942 C C . LYS A 1 118 ? -13.824 -1.772 11.079 1.00 98.12 118 LYS A C 1
ATOM 944 O O . LYS A 1 118 ? -13.430 -2.011 9.939 1.00 98.12 118 LYS A O 1
ATOM 949 N N . ALA A 1 119 ? -13.423 -0.699 11.761 1.00 97.94 119 ALA A N 1
ATOM 950 C CA . ALA A 1 119 ? -12.458 0.255 11.220 1.00 97.94 119 ALA A CA 1
ATOM 951 C C . ALA A 1 119 ? -11.072 -0.381 10.990 1.00 97.94 119 ALA A C 1
ATOM 953 O O . ALA A 1 119 ? -10.414 -0.076 9.992 1.00 97.94 119 ALA A O 1
ATOM 954 N N . ALA A 1 120 ? -10.634 -1.275 11.881 1.00 98.12 120 ALA A N 1
ATOM 955 C CA . ALA A 1 120 ? -9.386 -2.017 11.727 1.00 98.12 120 ALA A CA 1
ATOM 956 C C . ALA A 1 120 ? -9.438 -2.975 10.523 1.00 98.12 120 ALA A C 1
ATOM 958 O O . ALA A 1 120 ? -8.526 -2.945 9.697 1.00 98.12 120 ALA A O 1
ATOM 959 N N . ASP A 1 121 ? -10.527 -3.730 10.359 1.00 98.12 121 ASP A N 1
ATOM 960 C CA . ASP A 1 121 ? -10.737 -4.633 9.219 1.00 98.12 121 ASP A CA 1
ATOM 961 C C . ASP A 1 121 ? -10.731 -3.882 7.875 1.00 98.12 121 ASP A C 1
ATOM 963 O O . ASP A 1 121 ? -10.147 -4.331 6.884 1.00 98.12 121 ASP A O 1
ATOM 967 N N . GLU A 1 122 ? -11.384 -2.717 7.812 1.00 97.62 122 GLU A N 1
ATOM 968 C CA . GLU A 1 122 ? -11.376 -1.861 6.622 1.00 97.62 122 GLU A CA 1
ATOM 969 C C . GLU A 1 122 ? -9.977 -1.308 6.327 1.00 97.62 122 GLU A C 1
ATOM 971 O O . GLU A 1 122 ? -9.552 -1.284 5.165 1.00 97.62 122 GLU A O 1
ATOM 976 N N . SER A 1 123 ? -9.237 -0.916 7.368 1.00 97.69 123 SER A N 1
ATOM 977 C CA . SER A 1 123 ? -7.854 -0.456 7.247 1.00 97.69 123 SER A CA 1
ATOM 978 C C . SER A 1 123 ? -6.929 -1.562 6.732 1.00 97.69 123 SER A C 1
ATOM 980 O O . SER A 1 123 ? -6.156 -1.324 5.803 1.00 97.69 123 SER A O 1
ATOM 982 N N . GLU A 1 124 ? -7.058 -2.788 7.245 1.00 97.94 124 GLU A N 1
ATOM 983 C CA . GLU A 1 124 ? -6.275 -3.943 6.799 1.00 97.94 124 GLU A CA 1
ATOM 984 C C . GLU A 1 124 ? -6.556 -4.275 5.327 1.00 97.94 124 GLU A C 1
ATOM 986 O O . GLU A 1 124 ? -5.633 -4.488 4.532 1.00 97.94 124 GLU A O 1
ATOM 991 N N . ARG A 1 125 ? -7.829 -4.238 4.912 1.00 97.94 125 ARG A N 1
ATOM 992 C CA . ARG A 1 125 ? -8.203 -4.396 3.496 1.00 97.94 125 ARG A CA 1
ATOM 993 C C . ARG A 1 125 ? -7.579 -3.307 2.627 1.00 97.94 125 ARG A C 1
ATOM 995 O O . ARG A 1 125 ? -7.055 -3.615 1.555 1.00 97.94 125 ARG A O 1
ATOM 1002 N N . GLY A 1 126 ? -7.614 -2.055 3.083 1.00 97.69 126 GLY A N 1
ATOM 1003 C CA . GLY A 1 126 ? -6.977 -0.927 2.406 1.00 97.69 126 GLY A CA 1
ATOM 1004 C C . GLY A 1 126 ? -5.468 -1.122 2.252 1.00 97.69 126 GLY A C 1
ATOM 1005 O O . GLY A 1 126 ? -4.940 -0.983 1.146 1.00 97.69 126 GLY A O 1
ATOM 1006 N N . MET A 1 127 ? -4.791 -1.529 3.328 1.00 97.44 127 MET A N 1
ATOM 1007 C CA . MET A 1 127 ? -3.361 -1.835 3.339 1.00 97.44 127 MET A CA 1
ATOM 1008 C C . MET A 1 127 ? -3.020 -2.919 2.315 1.00 97.44 127 MET A C 1
ATOM 1010 O O . MET A 1 127 ? -2.140 -2.717 1.483 1.00 97.44 127 MET A O 1
ATOM 1014 N N . LYS A 1 128 ? -3.777 -4.020 2.295 1.00 98.06 128 LYS A N 1
ATOM 1015 C CA . LYS A 1 128 ? -3.550 -5.131 1.363 1.00 98.06 128 LYS A CA 1
ATOM 1016 C C . LYS A 1 128 ? -3.718 -4.719 -0.100 1.00 98.06 128 LYS A C 1
ATOM 1018 O O . LYS A 1 128 ? -2.997 -5.198 -0.974 1.00 98.06 128 LYS A O 1
ATOM 1023 N N . VAL A 1 129 ? -4.664 -3.831 -0.408 1.00 98.19 129 VAL A N 1
ATOM 1024 C CA . VAL A 1 129 ? -4.822 -3.293 -1.771 1.00 98.19 129 VAL A CA 1
ATOM 1025 C C . VAL A 1 129 ? -3.623 -2.429 -2.163 1.00 98.19 129 VAL A C 1
ATOM 1027 O O . VAL A 1 129 ? -3.151 -2.537 -3.295 1.00 98.19 129 VAL A O 1
ATOM 1030 N N . ILE A 1 130 ? -3.134 -1.584 -1.253 1.00 97.62 130 ILE A N 1
ATOM 1031 C CA . ILE A 1 130 ? -1.967 -0.726 -1.494 1.00 97.62 130 ILE A CA 1
ATOM 1032 C C . ILE A 1 130 ? -0.708 -1.573 -1.682 1.00 97.62 130 ILE A C 1
ATOM 1034 O O . ILE A 1 130 ? 0.023 -1.346 -2.639 1.00 97.62 130 ILE A O 1
ATOM 1038 N N . GLU A 1 131 ? -0.501 -2.584 -0.843 1.00 97.38 131 GLU A N 1
ATOM 1039 C CA . GLU A 1 131 ? 0.614 -3.529 -0.946 1.00 97.38 131 GLU A CA 1
ATOM 1040 C C . GLU A 1 131 ? 0.625 -4.233 -2.310 1.00 97.38 131 GLU A C 1
ATOM 1042 O O . GLU A 1 131 ? 1.622 -4.194 -3.025 1.00 97.38 131 GLU A O 1
ATOM 1047 N N . ASN A 1 132 ? -0.519 -4.769 -2.750 1.00 97.62 132 ASN A N 1
ATOM 1048 C CA . ASN A 1 132 ? -0.627 -5.398 -4.071 1.00 97.62 132 ASN A CA 1
ATOM 1049 C C . ASN A 1 132 ? -0.363 -4.426 -5.232 1.00 97.62 132 ASN A C 1
ATOM 1051 O O . ASN A 1 132 ? 0.097 -4.849 -6.292 1.00 97.62 132 ASN A O 1
ATOM 1055 N N . ARG A 1 133 ? -0.700 -3.138 -5.083 1.00 98.12 133 ARG A N 1
ATOM 1056 C CA . ARG A 1 133 ? -0.364 -2.122 -6.093 1.00 98.12 133 ARG A CA 1
ATOM 1057 C C . ARG A 1 133 ? 1.131 -1.833 -6.096 1.00 98.12 133 ARG A C 1
ATOM 1059 O O . ARG A 1 133 ? 1.717 -1.841 -7.169 1.00 98.12 133 ARG A O 1
ATOM 1066 N N . ALA A 1 134 ? 1.730 -1.659 -4.919 1.00 98.00 134 ALA A N 1
ATOM 1067 C CA . ALA A 1 134 ? 3.159 -1.418 -4.774 1.00 98.00 134 ALA A CA 1
ATOM 1068 C C . ALA A 1 134 ? 3.989 -2.549 -5.398 1.00 98.00 134 ALA A C 1
ATOM 1070 O O . ALA A 1 134 ? 4.867 -2.260 -6.200 1.00 98.00 134 ALA A O 1
ATOM 1071 N N . MET A 1 135 ? 3.642 -3.818 -5.139 1.00 97.94 135 MET A N 1
ATOM 1072 C CA . MET A 1 135 ? 4.335 -4.964 -5.747 1.00 97.94 135 MET A CA 1
ATOM 1073 C C . MET A 1 135 ? 4.252 -4.952 -7.280 1.00 97.94 135 MET A C 1
ATOM 1075 O O . MET A 1 135 ? 5.249 -5.166 -7.960 1.00 97.94 135 MET A O 1
ATOM 1079 N N . LYS A 1 136 ? 3.076 -4.653 -7.849 1.00 98.00 136 LYS A N 1
ATOM 1080 C CA . LYS A 1 136 ? 2.911 -4.568 -9.313 1.00 98.00 136 LYS A CA 1
ATOM 1081 C C . LYS A 1 136 ? 3.688 -3.408 -9.927 1.00 98.00 136 LYS A C 1
ATOM 1083 O O . LYS A 1 136 ? 4.187 -3.530 -11.045 1.00 98.00 136 LYS A O 1
ATOM 1088 N N . ASP A 1 137 ? 3.739 -2.276 -9.234 1.00 97.81 137 ASP A N 1
ATOM 1089 C CA . ASP A 1 137 ? 4.493 -1.110 -9.685 1.00 97.81 137 ASP A CA 1
ATOM 1090 C C . ASP A 1 137 ? 6.004 -1.380 -9.621 1.00 97.81 137 ASP A C 1
ATOM 1092 O O . ASP A 1 137 ? 6.723 -0.987 -10.539 1.00 97.81 137 ASP A O 1
ATOM 1096 N N . GLU A 1 138 ? 6.471 -2.107 -8.602 1.00 98.00 138 GLU A N 1
ATOM 1097 C CA . GLU A 1 138 ? 7.859 -2.559 -8.461 1.00 98.00 138 GLU A CA 1
ATOM 1098 C C . GLU A 1 138 ? 8.253 -3.533 -9.583 1.00 98.00 138 GLU A C 1
ATOM 1100 O O . GLU A 1 138 ? 9.196 -3.252 -10.321 1.00 98.00 138 GLU A O 1
ATOM 1105 N N . GLU A 1 139 ? 7.460 -4.583 -9.834 1.00 97.94 139 GLU A N 1
ATOM 1106 C CA . GLU A 1 139 ? 7.675 -5.517 -10.957 1.00 97.94 139 GLU A CA 1
ATOM 1107 C C . GLU A 1 139 ? 7.736 -4.790 -12.313 1.00 97.94 139 GLU A C 1
ATOM 1109 O O . GLU A 1 139 ? 8.568 -5.083 -13.178 1.00 97.94 139 GLU A O 1
ATOM 1114 N N . LYS A 1 140 ? 6.851 -3.807 -12.519 1.00 98.25 140 LYS A N 1
ATOM 1115 C CA . LYS A 1 140 ? 6.839 -3.003 -13.744 1.00 98.25 140 LYS A CA 1
ATOM 1116 C C . LYS A 1 140 ? 8.081 -2.120 -13.852 1.00 98.25 140 LYS A C 1
ATOM 1118 O O . LYS A 1 140 ? 8.606 -1.961 -14.956 1.00 98.25 140 LYS A O 1
ATOM 1123 N N . MET A 1 141 ? 8.525 -1.532 -12.744 1.00 97.62 141 MET A N 1
ATOM 1124 C CA . MET A 1 141 ? 9.715 -0.689 -12.701 1.00 97.62 141 MET A CA 1
ATOM 1125 C C . MET A 1 141 ? 10.969 -1.499 -13.039 1.00 97.62 141 MET A C 1
ATOM 1127 O O . MET A 1 141 ? 11.747 -1.064 -13.886 1.00 97.62 141 MET A O 1
ATOM 1131 N N . GLU A 1 142 ? 11.117 -2.697 -12.471 1.00 98.06 142 GLU A N 1
ATOM 1132 C CA . GLU A 1 142 ? 12.233 -3.602 -12.772 1.00 98.06 142 GLU A CA 1
ATOM 1133 C C . GLU A 1 142 ? 12.275 -3.983 -14.259 1.00 98.06 142 GLU A C 1
ATOM 1135 O O . GLU A 1 142 ? 13.325 -3.898 -14.905 1.00 98.06 142 GLU A O 1
ATOM 1140 N N . LEU A 1 143 ? 11.120 -4.326 -14.842 1.00 98.12 143 LEU A N 1
ATOM 1141 C CA . LEU A 1 143 ? 11.022 -4.641 -16.268 1.00 98.12 143 LEU A CA 1
ATOM 1142 C C . LEU A 1 143 ? 11.428 -3.446 -17.145 1.00 98.12 143 LEU A C 1
ATOM 1144 O O . LEU A 1 143 ? 12.166 -3.607 -18.120 1.00 98.12 143 LEU A O 1
ATOM 1148 N N . GLN A 1 144 ? 10.958 -2.244 -16.807 1.00 97.94 144 GLN A N 1
ATOM 1149 C CA . GLN A 1 144 ? 11.315 -1.025 -17.532 1.00 97.94 144 GLN A CA 1
ATOM 1150 C C . GLN A 1 144 ? 12.800 -0.680 -17.380 1.00 97.94 144 GLN A C 1
ATOM 1152 O O . GLN A 1 144 ? 13.416 -0.212 -18.338 1.00 97.94 144 GLN A O 1
ATOM 1157 N N . GLU A 1 145 ? 13.400 -0.935 -16.218 1.00 98.25 145 GLU A N 1
ATOM 1158 C CA . GLU A 1 145 ? 14.828 -0.721 -15.998 1.00 98.25 145 GLU A CA 1
ATOM 1159 C C . GLU A 1 145 ? 15.677 -1.669 -16.855 1.00 98.25 145 GLU A C 1
ATOM 1161 O O . GLU A 1 145 ? 16.655 -1.236 -17.472 1.00 98.25 145 GLU A O 1
ATOM 1166 N N . MET A 1 146 ? 15.284 -2.943 -16.953 1.00 98.25 146 MET A N 1
ATOM 1167 C CA . MET A 1 146 ? 15.929 -3.899 -17.855 1.00 98.25 146 MET A CA 1
ATOM 1168 C C . MET A 1 146 ? 15.833 -3.452 -19.316 1.00 98.25 146 MET A C 1
ATOM 1170 O O . MET A 1 146 ? 16.857 -3.353 -19.991 1.00 98.25 146 MET A O 1
ATOM 1174 N N . GLN A 1 147 ? 14.631 -3.100 -19.785 1.00 98.06 147 GLN A N 1
ATOM 1175 C CA . GLN A 1 147 ? 14.423 -2.610 -21.153 1.00 98.06 147 GLN A CA 1
ATOM 1176 C C . GLN A 1 147 ? 15.243 -1.348 -21.444 1.00 98.06 147 GLN A C 1
ATOM 1178 O O . GLN A 1 147 ? 15.801 -1.201 -22.530 1.00 98.06 147 GLN A O 1
ATOM 1183 N N . LEU A 1 148 ? 15.358 -0.441 -20.471 1.00 98.19 148 LEU A N 1
ATOM 1184 C CA . LEU A 1 148 ? 16.175 0.760 -20.604 1.00 98.19 148 LEU A CA 1
ATOM 1185 C C . LEU A 1 148 ? 17.666 0.423 -20.727 1.00 98.19 148 LEU A C 1
ATOM 1187 O O . LEU A 1 148 ? 18.360 1.040 -21.536 1.00 98.19 148 LEU A O 1
ATOM 1191 N N . LYS A 1 149 ? 18.171 -0.535 -19.940 1.00 98.44 149 LYS A N 1
ATOM 1192 C CA . LYS A 1 149 ? 19.565 -1.000 -20.034 1.00 98.44 149 LYS A CA 1
ATOM 1193 C C . LYS A 1 149 ? 19.850 -1.627 -21.397 1.00 98.44 149 LYS A C 1
ATOM 1195 O O . LYS A 1 149 ? 20.863 -1.294 -22.007 1.00 98.44 149 LYS A O 1
ATOM 1200 N N . GLU A 1 150 ? 18.948 -2.465 -21.900 1.00 98.06 150 GLU A N 1
ATOM 1201 C CA . GLU A 1 150 ? 19.066 -3.064 -23.234 1.00 98.06 150 GLU A CA 1
ATOM 1202 C C . GLU A 1 150 ? 19.050 -2.001 -24.338 1.00 98.06 150 GLU A C 1
ATOM 1204 O O . GLU A 1 150 ? 19.931 -1.989 -25.196 1.00 98.06 150 GLU A O 1
ATOM 1209 N N . ALA A 1 151 ? 18.107 -1.055 -24.288 1.00 97.94 151 ALA A N 1
ATOM 1210 C CA . ALA A 1 151 ? 18.019 0.032 -25.261 1.00 97.94 151 ALA A CA 1
ATOM 1211 C C . ALA A 1 151 ? 19.281 0.910 -25.271 1.00 97.94 151 ALA A C 1
ATOM 1213 O O . ALA A 1 151 ? 19.757 1.289 -26.342 1.00 97.94 151 ALA A O 1
ATOM 1214 N N . LYS A 1 152 ? 19.854 1.197 -24.093 1.00 98.31 152 LYS A N 1
ATOM 1215 C CA . LYS A 1 152 ? 21.129 1.920 -23.977 1.00 98.31 152 LYS A CA 1
ATOM 1216 C C . LYS A 1 152 ? 22.281 1.143 -24.602 1.00 98.31 152 LYS A C 1
ATOM 1218 O O . LYS A 1 152 ? 23.017 1.717 -25.395 1.00 98.31 152 LYS A O 1
ATOM 1223 N N . HIS A 1 153 ? 22.398 -0.152 -24.313 1.00 98.38 153 HIS A N 1
ATOM 1224 C CA . HIS A 1 153 ? 23.427 -0.995 -24.923 1.00 98.38 153 HIS A CA 1
ATOM 1225 C C . HIS A 1 153 ? 23.325 -1.024 -26.452 1.00 98.38 153 HIS A C 1
ATOM 1227 O O . HIS A 1 153 ? 24.335 -0.884 -27.135 1.00 98.38 153 HIS A O 1
ATOM 1233 N N . ILE A 1 154 ? 22.110 -1.149 -26.995 1.00 98.00 154 ILE A N 1
ATOM 1234 C CA . ILE A 1 154 ? 21.883 -1.130 -28.447 1.00 98.00 154 ILE A CA 1
ATOM 1235 C C . ILE A 1 154 ? 22.293 0.219 -29.050 1.00 98.00 154 ILE A C 1
ATOM 1237 O O . ILE A 1 154 ? 22.924 0.242 -30.108 1.00 98.00 154 ILE A O 1
ATOM 1241 N N . ALA A 1 155 ? 21.951 1.331 -28.393 1.00 98.25 155 ALA A N 1
ATOM 1242 C CA . ALA A 1 155 ? 22.339 2.664 -28.843 1.00 98.25 155 ALA A CA 1
ATOM 1243 C C . ALA A 1 155 ? 23.867 2.836 -28.843 1.00 98.25 155 ALA A C 1
ATOM 1245 O O . ALA A 1 155 ? 24.433 3.221 -29.861 1.00 98.25 155 ALA A O 1
ATOM 1246 N N . GLU A 1 156 ? 24.542 2.454 -27.756 1.00 97.88 156 GLU A N 1
ATOM 1247 C CA . GLU A 1 156 ? 26.004 2.526 -27.643 1.00 97.88 156 GLU A CA 1
ATOM 1248 C C . GLU A 1 156 ? 26.719 1.662 -28.695 1.00 97.88 156 GLU A C 1
ATOM 1250 O O . GLU A 1 156 ? 27.692 2.100 -29.311 1.00 97.88 156 GLU A O 1
ATOM 1255 N N . ASP A 1 157 ? 26.237 0.442 -28.943 1.00 98.06 157 ASP A N 1
ATOM 1256 C CA . ASP A 1 157 ? 26.791 -0.432 -29.982 1.00 98.06 157 ASP A CA 1
ATOM 1257 C C . ASP A 1 157 ? 26.557 0.127 -31.390 1.00 98.06 157 ASP A C 1
ATOM 1259 O O . ASP A 1 157 ? 27.398 -0.041 -32.280 1.00 98.06 157 ASP A O 1
ATOM 1263 N N . SER A 1 158 ? 25.422 0.793 -31.607 1.00 97.94 158 SER A N 1
ATOM 1264 C CA . SER A 1 158 ? 25.139 1.485 -32.860 1.00 97.94 158 SER A CA 1
ATOM 1265 C C . SER A 1 158 ? 26.091 2.661 -33.063 1.00 97.94 158 SER A C 1
ATOM 1267 O O . SER A 1 158 ? 26.683 2.771 -34.135 1.00 97.94 158 SER A O 1
ATOM 1269 N N . ASP A 1 159 ? 26.295 3.495 -32.043 1.00 98.00 159 ASP A N 1
ATOM 1270 C CA . ASP A 1 159 ? 27.206 4.642 -32.101 1.00 98.00 159 ASP A CA 1
ATOM 1271 C C . ASP A 1 159 ? 28.644 4.199 -32.391 1.00 98.00 159 ASP A C 1
ATOM 1273 O O . ASP A 1 159 ? 29.297 4.750 -33.278 1.00 98.00 159 ASP A O 1
ATOM 1277 N N . ARG A 1 160 ? 29.113 3.117 -31.752 1.00 98.12 160 ARG A N 1
ATOM 1278 C CA . ARG A 1 160 ? 30.430 2.525 -32.051 1.00 98.12 160 ARG A CA 1
ATOM 1279 C C . ARG A 1 160 ? 30.560 2.107 -33.515 1.00 98.12 160 ARG A C 1
ATOM 1281 O O . ARG A 1 160 ? 31.566 2.409 -34.155 1.00 98.12 160 ARG A O 1
ATOM 1288 N N . LYS A 1 161 ? 29.543 1.439 -34.071 1.00 98.12 161 LYS A N 1
ATOM 1289 C CA . LYS A 1 161 ? 29.533 1.051 -35.493 1.00 98.12 161 LYS A CA 1
ATOM 1290 C C . LYS A 1 161 ? 29.528 2.273 -36.408 1.00 98.12 161 LYS A C 1
ATOM 1292 O O . LYS A 1 161 ? 30.228 2.268 -37.420 1.00 98.12 161 LYS A O 1
ATOM 1297 N N . TYR A 1 162 ? 28.768 3.312 -36.062 1.00 97.88 162 TYR A N 1
ATOM 1298 C CA . TYR A 1 162 ? 28.755 4.565 -36.814 1.00 97.88 162 TYR A CA 1
ATOM 1299 C C . TYR A 1 162 ? 30.130 5.233 -36.822 1.00 97.88 162 TYR A C 1
ATOM 1301 O O . TYR A 1 162 ? 30.597 5.626 -37.890 1.00 97.88 162 TYR A O 1
ATOM 1309 N N . GLU A 1 163 ? 30.816 5.298 -35.680 1.00 98.06 163 GLU A N 1
ATOM 1310 C CA . GLU A 1 163 ? 32.175 5.838 -35.607 1.00 98.06 163 GLU A CA 1
ATOM 1311 C C . GLU A 1 163 ? 33.172 5.036 -36.454 1.00 98.06 163 GLU A C 1
ATOM 1313 O O . GLU A 1 163 ? 34.000 5.619 -37.156 1.00 98.06 163 GLU A O 1
ATOM 1318 N N . GLU A 1 164 ? 33.099 3.703 -36.428 1.00 97.81 164 GLU A N 1
ATOM 1319 C CA . GLU A 1 164 ? 33.964 2.853 -37.253 1.00 97.81 164 GLU A CA 1
ATOM 1320 C C . GLU A 1 164 ? 33.740 3.077 -38.752 1.00 97.81 164 GLU A C 1
ATOM 1322 O O . GLU A 1 164 ? 34.705 3.181 -39.515 1.00 97.81 164 GLU A O 1
ATOM 1327 N N . VAL A 1 165 ? 32.478 3.162 -39.182 1.00 98.06 165 VAL A N 1
ATOM 1328 C CA . VAL A 1 165 ? 32.127 3.445 -40.580 1.00 98.06 165 VAL A CA 1
ATOM 1329 C C . VAL A 1 165 ? 32.597 4.841 -40.976 1.00 98.06 165 VAL A C 1
ATOM 1331 O O . VAL A 1 165 ? 33.218 4.982 -42.026 1.00 98.06 165 VAL A O 1
ATOM 1334 N N . ALA A 1 166 ? 32.382 5.849 -40.128 1.00 97.81 166 ALA A N 1
ATOM 1335 C CA . ALA A 1 166 ? 32.831 7.214 -40.383 1.00 97.81 166 ALA A CA 1
ATOM 1336 C C . ALA A 1 166 ? 34.359 7.292 -40.540 1.00 97.81 166 ALA A C 1
ATOM 1338 O O . ALA A 1 166 ? 34.853 7.909 -41.480 1.00 97.81 166 ALA A O 1
ATOM 1339 N N . ARG A 1 167 ? 35.127 6.602 -39.685 1.00 98.12 167 ARG A N 1
ATOM 1340 C CA . ARG A 1 167 ? 36.594 6.534 -39.817 1.00 98.12 167 ARG A CA 1
ATOM 1341 C C . ARG A 1 167 ? 37.030 5.866 -41.120 1.00 98.12 167 ARG A C 1
ATOM 1343 O O . ARG A 1 167 ? 37.960 6.348 -41.761 1.00 98.12 167 ARG A O 1
ATOM 1350 N N . LYS A 1 168 ? 36.381 4.765 -41.515 1.00 98.19 168 LYS A N 1
ATOM 1351 C CA . LYS A 1 168 ? 36.668 4.087 -42.792 1.00 98.19 168 LYS A CA 1
ATOM 1352 C C . LYS A 1 168 ? 36.344 4.975 -43.989 1.00 98.19 168 LYS A C 1
ATOM 1354 O O . LYS A 1 168 ? 37.112 4.976 -44.944 1.00 98.19 168 LYS A O 1
ATOM 1359 N N . LEU A 1 169 ? 35.246 5.727 -43.919 1.00 97.56 169 LEU A N 1
ATOM 1360 C CA . LEU A 1 169 ? 34.835 6.652 -44.970 1.00 97.56 169 LEU A CA 1
ATOM 1361 C C . LEU A 1 169 ? 35.923 7.701 -45.227 1.00 97.56 169 LEU A C 1
ATOM 1363 O O . LEU A 1 169 ? 36.363 7.826 -46.359 1.00 97.56 169 LEU A O 1
ATOM 1367 N N . VAL A 1 170 ? 36.445 8.338 -44.173 1.00 98.38 170 VAL A N 1
ATOM 1368 C CA . VAL A 1 170 ? 37.517 9.345 -44.291 1.00 98.38 170 VAL A CA 1
ATOM 1369 C C . VAL A 1 170 ? 38.779 8.774 -44.951 1.00 98.38 170 VAL A C 1
ATOM 1371 O O . VAL A 1 170 ? 39.429 9.444 -45.751 1.00 98.38 170 VAL A O 1
ATOM 1374 N N . ILE A 1 171 ? 39.147 7.527 -44.634 1.00 98.06 171 ILE A N 1
ATOM 1375 C CA . ILE A 1 171 ? 40.303 6.871 -45.266 1.00 98.06 171 ILE A CA 1
ATOM 1376 C C . ILE A 1 171 ? 40.047 6.657 -46.761 1.00 98.06 171 ILE A C 1
ATOM 1378 O O . ILE A 1 171 ? 40.919 6.969 -47.570 1.00 98.06 171 ILE A O 1
ATOM 1382 N N . LEU A 1 172 ? 38.864 6.151 -47.120 1.00 97.94 172 LEU A N 1
ATOM 1383 C CA . LEU A 1 172 ? 38.486 5.898 -48.512 1.00 97.94 172 LEU A CA 1
ATOM 1384 C C . LEU A 1 172 ? 38.374 7.188 -49.326 1.00 97.94 172 LEU A C 1
ATOM 1386 O O . LEU A 1 172 ? 38.826 7.209 -50.464 1.00 97.94 172 LEU A O 1
ATOM 1390 N N . GLU A 1 173 ? 37.829 8.259 -48.749 1.00 97.50 173 GLU A N 1
ATOM 1391 C CA . GLU A 1 173 ? 37.791 9.587 -49.371 1.00 97.50 173 GLU A CA 1
ATOM 1392 C C . GLU A 1 173 ? 39.213 10.075 -49.683 1.00 97.50 173 GLU A C 1
ATOM 1394 O O . GLU A 1 173 ? 39.503 10.447 -50.816 1.00 97.50 173 GLU A O 1
ATOM 1399 N N . GLY A 1 174 ? 40.147 9.951 -48.734 1.00 98.00 174 GLY A N 1
ATOM 1400 C CA . GLY A 1 174 ? 41.546 10.317 -48.970 1.00 98.00 174 GLY A CA 1
ATOM 1401 C C . GLY A 1 174 ? 42.288 9.402 -49.958 1.00 98.00 174 GLY A C 1
ATOM 1402 O O . GLY A 1 174 ? 43.253 9.825 -50.593 1.00 98.00 174 GLY A O 1
ATOM 1403 N N . GLU A 1 175 ? 41.901 8.132 -50.092 1.00 97.75 175 GLU A N 1
ATOM 1404 C CA . GLU A 1 175 ? 42.427 7.242 -51.138 1.00 97.75 175 GLU A CA 1
ATOM 1405 C C . GLU A 1 175 ? 41.863 7.583 -52.519 1.00 97.75 175 GLU A C 1
ATOM 1407 O O . GLU A 1 175 ? 42.612 7.547 -53.500 1.00 97.75 175 GLU A O 1
ATOM 1412 N N . LEU A 1 176 ? 40.579 7.945 -52.580 1.00 97.75 176 LEU A N 1
ATOM 1413 C CA . LEU A 1 176 ? 39.905 8.390 -53.791 1.00 97.75 176 LEU A CA 1
ATOM 1414 C C . LEU A 1 176 ? 40.547 9.671 -54.326 1.00 97.75 176 LEU A C 1
ATOM 1416 O O . LEU A 1 176 ? 40.981 9.656 -55.472 1.00 97.75 176 LEU A O 1
ATOM 1420 N N . GLU A 1 177 ? 40.726 10.702 -53.492 1.00 98.06 177 GLU A N 1
ATOM 1421 C CA . GLU A 1 177 ? 41.382 11.962 -53.887 1.00 98.06 177 GLU A CA 1
ATOM 1422 C C . GLU A 1 177 ? 42.767 11.707 -54.502 1.00 98.06 177 GLU A C 1
ATOM 1424 O O . GLU A 1 177 ? 43.077 12.171 -55.598 1.00 98.06 177 GLU A O 1
ATOM 1429 N N . ARG A 1 178 ? 43.597 10.870 -53.861 1.00 98.06 178 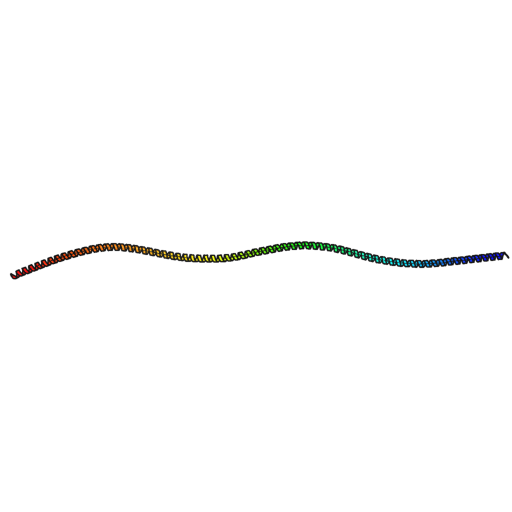ARG A N 1
ATOM 1430 C CA . ARG A 1 178 ? 44.918 10.508 -54.412 1.00 98.06 178 ARG A CA 1
ATOM 1431 C C . ARG A 1 178 ? 44.822 9.739 -55.727 1.00 98.06 178 ARG A C 1
ATOM 1433 O O . ARG A 1 178 ? 45.739 9.808 -56.545 1.00 98.06 178 ARG A O 1
ATOM 1440 N N . SER A 1 179 ? 43.791 8.915 -55.899 1.00 97.75 179 SER A N 1
ATOM 1441 C CA . SER A 1 179 ? 43.567 8.180 -57.144 1.00 97.75 179 SER A CA 1
ATOM 1442 C C . SER A 1 179 ? 43.129 9.120 -58.265 1.00 97.75 179 SER A C 1
ATOM 1444 O O . SER A 1 179 ? 43.597 8.963 -59.392 1.00 97.75 179 SER A O 1
ATOM 1446 N N . GLU A 1 180 ? 42.276 10.094 -57.957 1.00 97.50 180 GLU A N 1
ATOM 1447 C CA . GLU A 1 180 ? 41.825 11.134 -58.881 1.00 97.50 180 GLU A CA 1
ATOM 1448 C C . GLU A 1 180 ? 43.000 12.013 -59.326 1.00 97.50 180 GLU A C 1
ATOM 1450 O O . GLU A 1 180 ? 43.245 12.116 -60.525 1.00 97.50 180 GLU A O 1
ATOM 1455 N N . GLU A 1 181 ? 43.829 12.507 -58.399 1.00 97.62 181 GLU A N 1
ATOM 1456 C CA . GLU A 1 181 ? 45.046 13.268 -58.730 1.00 97.62 181 GLU A CA 1
ATOM 1457 C C . GLU A 1 181 ? 45.981 12.489 -59.675 1.00 97.62 181 GLU A C 1
ATOM 1459 O O . GLU A 1 181 ? 46.527 13.029 -60.641 1.00 97.62 181 GLU A O 1
ATOM 1464 N N . ARG A 1 182 ? 46.169 11.182 -59.433 1.00 97.69 182 ARG A N 1
ATOM 1465 C CA . ARG A 1 182 ? 46.980 10.325 -60.316 1.00 97.69 182 ARG A CA 1
ATOM 1466 C C . ARG A 1 182 ? 46.354 10.168 -61.697 1.00 97.69 182 ARG A C 1
ATOM 1468 O O . ARG A 1 182 ? 47.094 10.154 -62.683 1.00 97.69 182 ARG A O 1
ATOM 1475 N N . ALA A 1 183 ? 45.035 10.005 -61.766 1.00 97.38 183 ALA A N 1
ATOM 1476 C CA . ALA A 1 183 ? 44.313 9.885 -63.025 1.00 97.38 183 ALA A CA 1
ATOM 1477 C C . ALA A 1 183 ? 44.427 11.178 -63.843 1.00 97.38 183 ALA A C 1
ATOM 1479 O O . ALA A 1 183 ? 44.776 11.108 -65.018 1.00 97.38 183 ALA A O 1
ATOM 1480 N N . GLU A 1 184 ? 44.264 12.347 -63.219 1.00 97.62 184 GLU A N 1
ATOM 1481 C CA . GLU A 1 184 ? 44.426 13.649 -63.880 1.00 97.62 184 GLU A CA 1
ATOM 1482 C C . GLU A 1 184 ? 45.832 13.833 -64.469 1.00 97.62 184 GLU A C 1
ATOM 1484 O O . GLU A 1 184 ? 45.989 14.247 -65.622 1.00 97.62 184 GLU A O 1
ATOM 1489 N N . VAL A 1 185 ? 46.875 13.472 -63.712 1.00 97.81 185 VAL A N 1
ATOM 1490 C CA . VAL A 1 185 ? 48.262 13.518 -64.204 1.00 97.81 185 VAL A CA 1
ATOM 1491 C C . VAL A 1 185 ? 48.461 12.560 -65.382 1.00 97.81 185 VAL A C 1
ATOM 1493 O O . VAL A 1 185 ? 49.106 12.920 -66.372 1.00 97.81 185 VAL A O 1
ATOM 1496 N N . ALA A 1 186 ? 47.914 11.344 -65.297 1.00 96.88 186 ALA A N 1
ATOM 1497 C CA . ALA A 1 186 ? 48.001 10.360 -66.370 1.00 96.88 186 ALA A CA 1
ATOM 1498 C C . ALA A 1 186 ? 47.271 10.829 -67.640 1.00 96.88 186 ALA A C 1
ATOM 1500 O O . ALA A 1 186 ? 47.829 10.711 -68.731 1.00 96.88 186 ALA A O 1
ATOM 1501 N N . GLU A 1 187 ? 46.079 11.414 -67.508 1.00 97.50 187 GLU A N 1
ATOM 1502 C CA . GLU A 1 187 ? 45.327 11.995 -68.624 1.00 97.50 187 GLU A CA 1
ATOM 1503 C C . GLU A 1 187 ? 46.074 13.161 -69.273 1.00 97.50 187 GLU A C 1
ATOM 1505 O O . GLU A 1 187 ? 46.159 13.232 -70.498 1.00 97.50 187 GLU A O 1
ATOM 1510 N N . SER A 1 188 ? 46.657 14.059 -68.474 1.00 97.69 188 SER A N 1
ATOM 1511 C CA . SER A 1 188 ? 47.465 15.171 -68.985 1.00 97.69 188 SER A CA 1
ATOM 1512 C C . SER A 1 188 ? 48.650 14.666 -69.811 1.00 97.69 188 SER A C 1
ATOM 1514 O O . SER A 1 188 ? 48.877 15.121 -70.935 1.00 97.69 188 SER A O 1
ATOM 1516 N N . ARG A 1 189 ? 49.360 13.649 -69.306 1.00 97.44 189 ARG A N 1
ATOM 1517 C CA . ARG A 1 189 ? 50.471 13.019 -70.027 1.00 97.44 189 ARG A CA 1
ATOM 1518 C C . ARG A 1 189 ? 50.011 12.309 -71.301 1.00 97.44 189 ARG A C 1
ATOM 1520 O O . ARG A 1 189 ? 50.702 12.388 -72.311 1.00 97.44 189 ARG A O 1
ATOM 1527 N N . ALA A 1 190 ? 48.867 11.626 -71.267 1.00 97.25 190 ALA A N 1
ATOM 1528 C CA . ALA A 1 190 ? 48.298 10.986 -72.449 1.00 97.25 190 ALA A CA 1
ATOM 1529 C C . ALA A 1 190 ? 47.980 12.023 -73.537 1.00 97.25 190 ALA A C 1
ATOM 1531 O O . ALA A 1 190 ? 48.399 11.844 -74.676 1.00 97.25 190 ALA A O 1
ATOM 1532 N N . ARG A 1 191 ? 47.352 13.151 -73.172 1.00 97.25 191 ARG A N 1
ATOM 1533 C CA . ARG A 1 191 ? 47.069 14.259 -74.101 1.00 97.25 191 ARG A CA 1
ATOM 1534 C C . ARG A 1 191 ? 48.341 14.850 -74.713 1.00 97.25 191 ARG A C 1
ATOM 1536 O O . ARG A 1 191 ? 48.370 15.099 -75.913 1.00 97.25 191 ARG A O 1
ATOM 1543 N N . GLN A 1 192 ? 49.397 15.038 -73.917 1.00 96.81 192 GLN A N 1
ATOM 1544 C CA . GLN A 1 192 ? 50.697 15.503 -74.423 1.00 96.81 192 GLN A CA 1
ATOM 1545 C C . GLN A 1 192 ? 51.292 14.527 -75.444 1.00 96.81 192 GLN A C 1
ATOM 1547 O O . GLN A 1 192 ? 51.705 14.941 -76.524 1.00 96.81 192 GLN A O 1
ATOM 1552 N N . LEU A 1 193 ? 51.289 13.227 -75.134 1.00 96.06 193 LEU A N 1
ATOM 1553 C CA . LEU A 1 193 ? 51.789 12.196 -76.047 1.00 96.06 193 LEU A CA 1
ATOM 1554 C C . LEU A 1 193 ? 50.949 12.093 -77.329 1.00 96.06 193 LEU A C 1
ATOM 1556 O O . LEU A 1 193 ? 51.506 11.876 -78.402 1.00 96.06 193 LEU A O 1
ATOM 1560 N N . GLU A 1 194 ? 49.628 12.263 -77.247 1.00 96.50 194 GLU A N 1
ATOM 1561 C CA . GLU A 1 194 ? 48.750 12.321 -78.423 1.00 96.50 194 GLU A CA 1
ATOM 1562 C C . GLU A 1 194 ? 49.077 13.522 -79.325 1.00 96.50 194 GLU A C 1
ATOM 1564 O O . GLU A 1 194 ? 49.088 13.394 -80.553 1.00 96.50 194 GLU A O 1
ATOM 1569 N N . GLU A 1 195 ? 49.383 14.682 -78.740 1.00 96.62 195 GLU A N 1
ATOM 1570 C CA . GLU A 1 195 ? 49.794 15.875 -79.483 1.00 96.62 195 GLU A CA 1
ATOM 1571 C C . GLU A 1 195 ? 51.176 15.700 -80.137 1.00 96.62 195 GLU A C 1
ATOM 1573 O O . GLU A 1 195 ? 51.343 15.987 -81.327 1.00 96.62 195 GLU A O 1
ATOM 1578 N N . GLU A 1 196 ? 52.149 15.142 -79.412 1.00 96.44 196 GLU A N 1
ATOM 1579 C CA . GLU A 1 196 ? 53.461 14.777 -79.959 1.00 96.44 196 GLU A CA 1
ATOM 1580 C C . GLU A 1 196 ? 53.329 13.772 -81.110 1.00 96.44 196 GLU A C 1
ATOM 1582 O O . GLU A 1 196 ? 53.914 13.963 -82.176 1.00 96.44 196 GLU A O 1
ATOM 1587 N N . LEU A 1 197 ? 52.501 12.737 -80.953 1.00 96.12 197 LEU A N 1
ATOM 1588 C CA . LEU A 1 197 ? 52.256 11.758 -82.008 1.00 96.12 197 LEU A CA 1
ATOM 1589 C C . LEU A 1 197 ? 51.652 12.419 -83.253 1.00 96.12 197 LEU A C 1
ATOM 1591 O O . LEU A 1 197 ? 52.053 12.108 -84.373 1.00 96.12 197 LEU A O 1
ATOM 1595 N N . ARG A 1 198 ? 50.723 13.365 -83.073 1.00 96.94 198 ARG A N 1
ATOM 1596 C CA . ARG A 1 198 ? 50.108 14.104 -84.182 1.00 96.94 198 ARG A CA 1
ATOM 1597 C C . ARG A 1 198 ? 51.117 14.978 -84.926 1.00 96.94 198 ARG A C 1
ATOM 1599 O O . ARG A 1 198 ? 51.064 15.045 -86.154 1.00 96.94 198 ARG A O 1
ATOM 1606 N N . THR A 1 199 ? 52.024 15.643 -84.212 1.00 97.00 199 THR A N 1
ATOM 1607 C CA . THR A 1 199 ? 53.085 16.448 -84.844 1.00 97.00 199 THR A CA 1
ATOM 1608 C C . THR A 1 199 ? 54.104 15.566 -85.568 1.00 97.00 199 THR A C 1
ATOM 1610 O O . THR A 1 199 ? 54.480 15.879 -86.698 1.00 97.00 199 THR A O 1
ATOM 1613 N N . MET A 1 200 ? 54.479 14.423 -84.986 1.00 96.06 200 MET A N 1
ATOM 1614 C CA . MET A 1 200 ? 55.348 13.432 -85.629 1.00 96.06 200 MET A CA 1
ATOM 1615 C C . MET A 1 200 ? 54.711 12.826 -86.883 1.00 96.06 200 MET A C 1
ATOM 1617 O O . MET A 1 200 ? 55.385 12.710 -87.902 1.00 96.06 200 MET A O 1
ATOM 1621 N N . ASP A 1 201 ? 53.416 12.503 -86.857 1.00 96.50 201 ASP A N 1
ATOM 1622 C CA . ASP A 1 201 ? 52.678 12.015 -88.032 1.00 96.50 201 ASP A CA 1
ATOM 1623 C C . ASP A 1 201 ? 52.665 13.058 -89.168 1.00 96.50 201 ASP A C 1
ATOM 1625 O O . ASP A 1 201 ? 52.874 12.725 -90.336 1.00 96.50 201 ASP A O 1
ATOM 1629 N N . GLN A 1 202 ? 52.498 14.346 -88.842 1.00 96.19 202 GLN A N 1
ATOM 1630 C CA . GLN A 1 202 ? 52.599 15.435 -89.824 1.00 96.19 202 GLN A CA 1
ATOM 1631 C C . GLN A 1 202 ? 54.017 15.593 -90.392 1.00 96.19 202 GLN A C 1
ATOM 1633 O O . GLN A 1 202 ? 54.178 15.793 -91.602 1.00 96.19 202 GLN A O 1
ATOM 1638 N N . ALA A 1 203 ? 55.043 15.491 -89.545 1.00 96.19 203 ALA A N 1
ATOM 1639 C CA . ALA A 1 203 ? 56.437 15.540 -89.974 1.00 96.19 203 ALA A CA 1
ATOM 1640 C C . ALA A 1 203 ? 56.785 14.350 -90.883 1.00 96.19 203 ALA A C 1
ATOM 1642 O O . ALA A 1 203 ? 57.386 14.548 -91.938 1.00 96.19 203 ALA A O 1
ATOM 1643 N N . LEU A 1 204 ? 56.340 13.140 -90.528 1.00 95.56 204 LEU A N 1
ATOM 1644 C CA . LEU A 1 204 ? 56.541 11.928 -91.321 1.00 95.56 204 LEU A CA 1
ATOM 1645 C C . LEU A 1 204 ? 55.888 12.048 -92.700 1.00 95.56 204 LEU A C 1
ATOM 1647 O O . LEU A 1 204 ? 56.548 11.795 -93.700 1.00 95.56 204 LEU A O 1
ATOM 1651 N N . LYS A 1 205 ? 54.632 12.507 -92.773 1.00 96.38 205 LYS A N 1
ATOM 1652 C CA . LYS A 1 205 ? 53.946 12.761 -94.053 1.00 96.38 205 LYS A CA 1
ATOM 1653 C C . LYS A 1 205 ? 54.710 13.740 -94.941 1.00 96.38 205 LYS A C 1
ATOM 1655 O O . LYS A 1 205 ? 54.792 13.538 -96.148 1.00 96.38 205 LYS A O 1
ATOM 1660 N N . SER A 1 206 ? 55.278 14.787 -94.344 1.00 95.50 206 SER A N 1
ATOM 1661 C CA . SER A 1 206 ? 56.074 15.779 -95.075 1.00 95.50 206 SER A CA 1
ATOM 1662 C C . SER A 1 206 ? 57.395 15.183 -95.575 1.00 95.50 206 SER A C 1
ATOM 1664 O O . SER A 1 206 ? 57.799 15.445 -96.705 1.00 95.50 206 SER A O 1
ATOM 1666 N N . LEU A 1 207 ? 58.046 14.349 -94.756 1.00 95.19 207 LEU A N 1
ATOM 1667 C CA . LEU A 1 207 ? 59.273 13.648 -95.128 1.00 95.19 207 LEU A CA 1
ATOM 1668 C C . LEU A 1 207 ? 59.024 12.638 -96.254 1.00 95.19 207 LEU A C 1
ATOM 1670 O O . LEU A 1 207 ? 59.773 12.642 -97.223 1.00 95.19 207 LEU A O 1
ATOM 1674 N N . MET A 1 208 ? 57.951 11.849 -96.171 1.00 93.81 208 MET A N 1
ATOM 1675 C CA . MET A 1 208 ? 57.546 10.912 -97.224 1.00 93.81 208 MET A CA 1
ATOM 1676 C C . MET A 1 208 ? 57.298 11.634 -98.552 1.00 93.81 208 MET A C 1
ATOM 1678 O O . MET A 1 208 ? 57.810 11.211 -99.581 1.00 93.81 208 MET A O 1
ATOM 1682 N N . ALA A 1 209 ? 56.589 12.769 -98.531 1.00 95.38 209 ALA A N 1
ATOM 1683 C CA . ALA A 1 209 ? 56.400 13.576 -99.737 1.00 95.38 209 ALA A CA 1
ATOM 1684 C C . ALA A 1 209 ? 57.742 14.058 -100.321 1.00 95.38 209 ALA A C 1
ATOM 1686 O O . ALA A 1 209 ? 57.947 14.009 -101.531 1.00 95.38 209 ALA A O 1
ATOM 1687 N N . SER A 1 210 ? 58.685 14.480 -99.470 1.00 94.12 210 SER A N 1
ATOM 1688 C CA . SER A 1 210 ? 60.023 14.870 -99.930 1.00 94.12 210 SER A CA 1
ATOM 1689 C C . SER A 1 210 ? 60.844 13.690 -100.465 1.00 94.12 210 SER A C 1
ATOM 1691 O O . SER A 1 210 ? 61.584 13.860 -101.429 1.00 94.12 210 SER A O 1
ATOM 1693 N N . GLU A 1 211 ? 60.705 12.499 -99.880 1.00 94.81 211 GLU A N 1
ATOM 1694 C CA . GLU A 1 211 ? 61.356 11.267 -100.336 1.00 94.81 211 GLU A CA 1
ATOM 1695 C C . GLU A 1 211 ? 60.849 10.871 -101.726 1.00 94.81 211 GLU A C 1
ATOM 1697 O O . GLU A 1 211 ? 61.662 10.630 -102.616 1.00 94.81 211 GLU A O 1
ATOM 1702 N N . GLU A 1 212 ? 59.532 10.904 -101.955 1.00 94.00 212 GLU A N 1
ATOM 1703 C CA . GLU A 1 212 ? 58.932 10.691 -103.281 1.00 94.00 212 GLU A CA 1
ATOM 1704 C C . GLU A 1 212 ? 59.449 11.720 -104.306 1.00 94.00 212 GLU A C 1
ATOM 1706 O O . GLU A 1 212 ? 59.826 11.366 -105.428 1.00 94.00 212 GLU A O 1
ATOM 1711 N N . GLU A 1 213 ? 59.544 13.000 -103.929 1.00 94.69 213 GLU A N 1
ATOM 1712 C CA . GLU A 1 213 ? 60.133 14.032 -104.790 1.00 94.69 213 GLU A CA 1
ATOM 1713 C C . GLU A 1 213 ? 61.613 13.769 -105.110 1.00 94.69 213 GLU A C 1
ATOM 1715 O O . GLU A 1 213 ? 62.040 13.993 -106.245 1.00 94.69 213 GLU A O 1
ATOM 1720 N N . TYR A 1 214 ? 62.418 13.325 -104.141 1.00 93.31 214 TYR A N 1
ATOM 1721 C CA . TYR A 1 214 ? 63.825 13.002 -104.380 1.00 93.31 214 TYR A CA 1
ATOM 1722 C C . TYR A 1 214 ? 63.992 11.736 -105.217 1.00 93.31 214 TYR A C 1
ATOM 1724 O O . TYR A 1 214 ? 64.801 11.759 -106.138 1.00 93.31 214 TYR A O 1
ATOM 1732 N N . SER A 1 215 ? 63.191 10.697 -104.982 1.00 94.31 215 SER A N 1
ATOM 1733 C CA . SER A 1 215 ? 63.183 9.474 -105.791 1.00 94.31 215 SER A CA 1
ATOM 1734 C C . SER A 1 215 ? 62.841 9.779 -107.253 1.00 94.31 215 SER A C 1
ATOM 1736 O O . SER A 1 215 ? 63.579 9.389 -108.151 1.00 94.31 215 SER A O 1
ATOM 1738 N N . THR A 1 216 ? 61.816 10.598 -107.519 1.00 93.50 216 THR A N 1
ATOM 1739 C CA . THR A 1 216 ? 61.503 11.003 -108.905 1.00 93.50 216 THR A CA 1
ATOM 1740 C C . THR A 1 216 ? 62.592 11.863 -109.554 1.00 93.50 216 THR A C 1
ATOM 1742 O O . THR A 1 216 ? 62.712 11.881 -110.781 1.00 93.50 216 THR A O 1
ATOM 1745 N N . LYS A 1 217 ? 63.375 12.624 -108.774 1.00 93.69 217 LYS A N 1
ATOM 1746 C CA . LYS A 1 217 ? 64.560 13.333 -109.289 1.00 93.69 217 LYS A CA 1
ATOM 1747 C C . LYS A 1 217 ? 65.699 12.364 -109.580 1.00 93.69 217 LYS A C 1
ATOM 1749 O O . LYS A 1 217 ? 66.358 12.533 -110.598 1.00 93.69 217 LYS A O 1
ATOM 1754 N N . GLU A 1 218 ? 65.920 11.385 -108.710 1.00 92.69 218 GLU A N 1
ATOM 1755 C CA . GLU A 1 218 ? 66.921 10.335 -108.885 1.00 92.69 218 GLU A CA 1
ATOM 1756 C C . GLU A 1 218 ? 66.657 9.542 -110.167 1.00 92.69 218 GLU A C 1
ATOM 1758 O O . GLU A 1 218 ? 67.546 9.487 -111.009 1.00 92.69 218 GLU A O 1
ATOM 1763 N N . ASP A 1 219 ? 65.419 9.092 -110.400 1.00 93.00 219 ASP A N 1
ATOM 1764 C CA . ASP A 1 219 ? 65.022 8.406 -111.640 1.00 93.00 219 ASP A CA 1
ATOM 1765 C C . ASP A 1 219 ? 65.349 9.240 -112.893 1.00 93.00 219 ASP A C 1
ATOM 1767 O O . ASP A 1 219 ? 65.912 8.740 -113.868 1.00 93.00 219 ASP A O 1
ATOM 1771 N N . LYS A 1 220 ? 65.045 10.547 -112.864 1.00 93.25 220 LYS A N 1
ATOM 1772 C CA . LYS A 1 220 ? 65.360 11.465 -113.974 1.00 93.25 220 LYS A CA 1
ATOM 1773 C C . LYS A 1 220 ? 66.861 11.613 -114.185 1.00 93.25 220 LYS A C 1
ATOM 1775 O O . LYS A 1 220 ? 67.315 11.614 -115.327 1.00 93.25 220 LYS A O 1
ATOM 1780 N N . TYR A 1 221 ? 67.626 11.763 -113.106 1.00 91.19 221 TYR A N 1
ATOM 1781 C CA . TYR A 1 221 ? 69.078 11.861 -113.200 1.00 91.19 221 TYR A CA 1
ATOM 1782 C C . TYR A 1 221 ? 69.698 10.548 -113.683 1.00 91.19 221 TYR A C 1
ATOM 1784 O O . TYR A 1 221 ? 70.627 10.595 -114.482 1.00 91.19 221 TYR A O 1
ATOM 1792 N N . GLU A 1 222 ? 69.175 9.386 -113.286 1.00 92.50 222 GLU A N 1
ATOM 1793 C CA . GLU A 1 222 ? 69.608 8.095 -113.824 1.00 92.50 222 GLU A CA 1
ATOM 1794 C C . GLU A 1 222 ? 69.339 7.972 -115.330 1.00 92.50 222 GLU A C 1
ATOM 1796 O O . GLU A 1 222 ? 70.203 7.497 -116.071 1.00 92.50 222 GLU A O 1
ATOM 1801 N N . GLU A 1 223 ? 68.163 8.396 -115.805 1.00 91.62 223 GLU A N 1
ATOM 1802 C CA . GLU A 1 223 ? 67.848 8.430 -117.239 1.00 91.62 223 GLU A CA 1
ATOM 1803 C C . GLU A 1 223 ? 68.782 9.378 -118.006 1.00 91.62 223 GLU A C 1
ATOM 1805 O O . GLU A 1 223 ? 69.315 9.006 -119.056 1.00 91.62 223 GLU A O 1
ATOM 1810 N N . GLU A 1 224 ? 69.028 10.581 -117.475 1.00 91.12 224 GLU A N 1
ATOM 1811 C CA . GLU A 1 224 ? 69.975 11.536 -118.060 1.00 91.12 224 GLU A CA 1
ATOM 1812 C C . GLU A 1 224 ? 71.400 10.970 -118.105 1.00 91.12 224 GLU A C 1
ATOM 1814 O O . GLU A 1 224 ? 72.068 11.094 -119.135 1.00 91.12 224 GLU A O 1
ATOM 1819 N N . ILE A 1 225 ? 71.858 10.317 -117.031 1.00 91.50 225 ILE A N 1
ATOM 1820 C CA . ILE A 1 225 ? 73.172 9.666 -116.974 1.00 91.50 225 ILE A CA 1
ATOM 1821 C C . ILE A 1 225 ? 73.263 8.567 -118.031 1.00 91.50 225 ILE A C 1
ATOM 1823 O O . ILE A 1 225 ? 74.207 8.587 -118.815 1.00 91.50 225 ILE A O 1
ATOM 1827 N N . LYS A 1 226 ? 72.278 7.663 -118.129 1.00 92.31 226 LYS A N 1
ATOM 1828 C CA . LYS A 1 226 ? 72.260 6.604 -119.158 1.00 92.31 226 LYS A CA 1
ATOM 1829 C C . LYS A 1 226 ? 72.342 7.184 -120.570 1.00 92.31 226 LYS A C 1
ATOM 1831 O O . LYS A 1 226 ? 73.127 6.710 -121.387 1.00 92.31 226 LYS A O 1
ATOM 1836 N N . LEU A 1 227 ? 71.583 8.244 -120.851 1.00 92.12 227 LEU A N 1
ATOM 1837 C CA . LEU A 1 227 ? 71.609 8.918 -122.150 1.00 92.12 227 LEU A CA 1
ATOM 1838 C C . LEU A 1 227 ? 72.970 9.575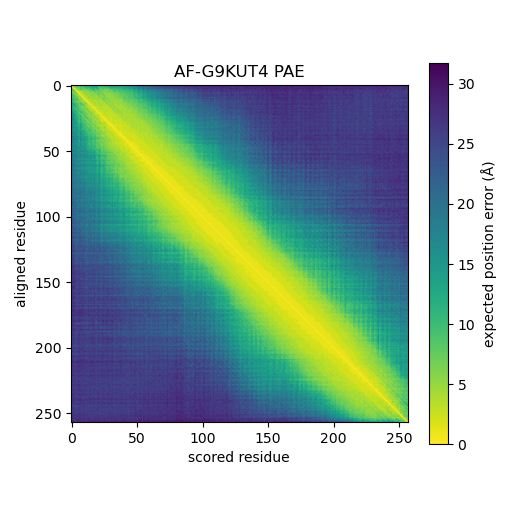 -122.437 1.00 92.12 227 LEU A C 1
ATOM 18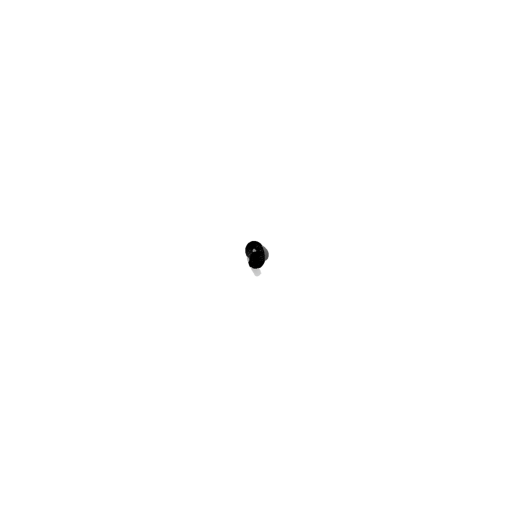40 O O . LEU A 1 227 ? 73.455 9.551 -123.571 1.00 92.12 227 LEU A O 1
ATOM 1844 N N . LEU A 1 228 ? 73.593 10.186 -121.427 1.00 89.31 228 LEU A N 1
ATOM 1845 C CA . LEU A 1 228 ? 74.935 10.757 -121.544 1.00 89.31 228 LEU A CA 1
ATOM 1846 C C . LEU A 1 228 ? 76.004 9.671 -121.728 1.00 89.31 228 LEU A C 1
ATOM 1848 O O . LEU A 1 228 ? 76.910 9.869 -122.534 1.00 89.31 228 LEU A O 1
ATOM 1852 N N . GLU A 1 229 ? 75.886 8.526 -121.053 1.00 90.12 229 GLU A N 1
ATOM 1853 C CA . GLU A 1 229 ? 76.767 7.363 -121.222 1.00 90.12 229 GLU A CA 1
ATOM 1854 C C . GLU A 1 229 ? 76.652 6.748 -122.622 1.00 90.12 229 GLU A C 1
ATOM 1856 O O . GLU A 1 229 ? 77.668 6.408 -123.230 1.00 90.12 229 GLU A O 1
ATOM 1861 N N . GLU A 1 230 ? 75.438 6.630 -123.171 1.00 90.69 230 GLU A N 1
ATOM 1862 C CA . GLU A 1 230 ? 75.232 6.190 -124.556 1.00 90.69 230 GLU A CA 1
ATOM 1863 C C . GLU A 1 230 ? 75.889 7.156 -125.546 1.00 90.6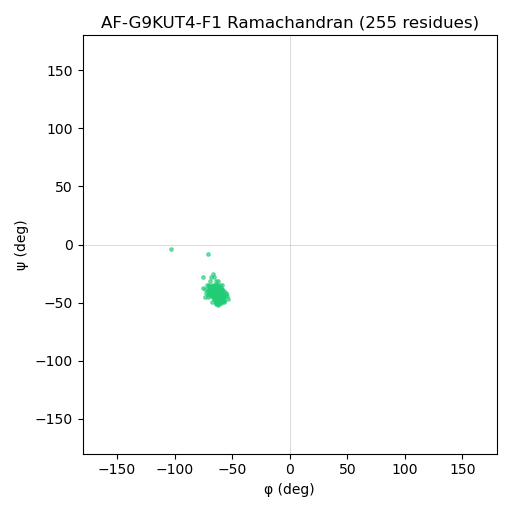9 230 GLU A C 1
ATOM 1865 O O . GLU A 1 230 ? 76.668 6.730 -126.401 1.00 90.69 230 GLU A O 1
ATOM 1870 N N . LYS A 1 231 ? 75.662 8.466 -125.383 1.00 89.50 231 LYS A N 1
ATOM 1871 C CA . LYS A 1 231 ? 76.322 9.493 -126.204 1.00 89.50 231 LYS A CA 1
ATOM 1872 C C . LYS A 1 231 ? 77.842 9.456 -126.078 1.00 89.50 231 LYS A C 1
ATOM 1874 O O . LYS A 1 231 ? 78.534 9.677 -127.070 1.00 89.50 231 LYS A O 1
ATOM 1879 N N . LEU A 1 232 ? 78.364 9.195 -124.879 1.00 88.81 232 LEU A N 1
ATOM 1880 C CA . LEU A 1 232 ? 79.797 9.055 -124.649 1.00 88.81 232 LEU A CA 1
ATOM 1881 C C . LEU A 1 232 ? 80.343 7.840 -125.406 1.00 88.81 232 LEU A C 1
ATOM 1883 O O . LEU A 1 232 ? 81.303 7.999 -126.148 1.00 88.81 232 LEU A O 1
ATOM 1887 N N . LYS A 1 233 ? 79.696 6.671 -125.318 1.00 91.06 233 LYS A N 1
ATOM 1888 C CA . LYS A 1 233 ? 80.089 5.470 -126.080 1.00 91.06 233 LYS A CA 1
ATOM 1889 C C . LYS A 1 233 ? 80.041 5.688 -127.592 1.00 91.06 233 LYS A C 1
ATOM 1891 O O . LYS A 1 233 ? 80.934 5.240 -128.313 1.00 91.06 233 LYS A O 1
ATOM 1896 N N . GLU A 1 234 ? 79.019 6.371 -128.102 1.00 88.44 234 GLU A N 1
ATOM 1897 C CA . GLU A 1 234 ? 78.951 6.746 -129.521 1.00 88.44 234 GLU A CA 1
ATOM 1898 C C . GLU A 1 234 ? 80.100 7.685 -129.914 1.00 88.44 234 GLU A C 1
ATOM 1900 O O . GLU A 1 234 ? 80.711 7.524 -130.973 1.00 88.44 234 GLU A O 1
ATOM 1905 N N . ALA A 1 235 ? 80.428 8.657 -129.060 1.00 86.38 235 ALA A N 1
ATOM 1906 C CA . ALA A 1 235 ? 81.553 9.555 -129.279 1.00 86.38 235 ALA A CA 1
ATOM 1907 C C . ALA A 1 235 ? 82.904 8.817 -129.222 1.00 86.38 235 ALA A C 1
ATOM 1909 O O . ALA A 1 235 ? 83.745 9.050 -130.088 1.00 86.38 235 ALA A O 1
ATOM 1910 N N . GLU A 1 236 ? 83.096 7.901 -128.268 1.00 86.69 236 GLU A N 1
ATOM 1911 C CA . GLU A 1 236 ? 84.294 7.065 -128.115 1.00 86.69 236 GLU A CA 1
ATOM 1912 C C . GLU A 1 236 ? 84.481 6.131 -129.310 1.00 86.69 236 GLU A C 1
ATOM 1914 O O . GLU A 1 236 ? 85.535 6.143 -129.933 1.00 86.69 236 GLU A O 1
ATOM 1919 N N . THR A 1 237 ? 83.448 5.386 -129.714 1.00 87.19 237 THR A N 1
ATOM 1920 C CA . THR A 1 237 ? 83.517 4.513 -130.903 1.00 87.19 237 THR A CA 1
ATOM 1921 C C . THR A 1 237 ? 83.813 5.301 -132.180 1.00 87.19 237 THR A C 1
ATOM 1923 O O . THR A 1 237 ? 84.567 4.843 -133.044 1.00 87.19 237 THR A O 1
ATOM 1926 N N . ARG A 1 238 ? 83.264 6.515 -132.306 1.00 86.12 238 ARG A N 1
ATOM 1927 C CA . ARG A 1 238 ? 83.574 7.424 -133.414 1.00 86.12 238 ARG A CA 1
ATOM 1928 C C . ARG A 1 238 ? 85.015 7.935 -133.353 1.00 86.12 238 ARG A C 1
ATOM 1930 O O . ARG A 1 238 ? 85.649 8.033 -134.404 1.00 86.12 238 ARG A O 1
ATOM 1937 N N . ALA A 1 239 ? 85.528 8.240 -132.162 1.00 83.06 239 ALA A N 1
ATOM 1938 C CA . ALA A 1 239 ? 86.920 8.625 -131.951 1.00 83.06 239 ALA A CA 1
ATOM 1939 C C . ALA A 1 239 ? 87.877 7.466 -132.274 1.00 83.06 239 ALA A C 1
ATOM 1941 O O . ALA A 1 239 ? 88.781 7.653 -133.081 1.00 83.06 239 ALA A O 1
ATOM 1942 N N . GLU A 1 240 ? 87.621 6.250 -131.784 1.00 83.69 240 GLU A N 1
ATOM 1943 C CA . GLU A 1 240 ? 88.402 5.047 -132.109 1.00 83.69 240 GLU A CA 1
ATOM 1944 C C . GLU A 1 240 ? 88.410 4.749 -133.615 1.00 83.69 240 GLU A C 1
ATOM 1946 O O . GLU A 1 240 ? 89.432 4.358 -134.185 1.00 83.69 240 GLU A O 1
ATOM 1951 N N . PHE A 1 241 ? 87.273 4.931 -134.297 1.00 83.81 241 PHE A N 1
ATOM 1952 C CA . PHE A 1 241 ? 87.203 4.772 -135.749 1.00 83.81 241 PHE A CA 1
ATOM 1953 C C . PHE A 1 241 ? 88.053 5.819 -136.477 1.00 83.81 241 PHE A C 1
ATOM 1955 O O . PHE A 1 241 ? 88.731 5.492 -137.459 1.00 83.81 241 PHE A O 1
ATOM 1962 N N . ALA A 1 242 ? 88.034 7.066 -136.000 1.00 80.12 242 ALA A N 1
ATOM 1963 C CA . ALA A 1 242 ? 88.884 8.127 -136.523 1.00 80.12 242 ALA A CA 1
ATOM 1964 C C . ALA A 1 242 ? 90.369 7.811 -136.286 1.00 80.12 242 ALA A C 1
ATOM 1966 O O . ALA A 1 242 ? 91.142 7.864 -137.238 1.00 80.12 242 ALA A O 1
ATOM 1967 N N . GLU A 1 243 ? 90.757 7.380 -135.084 1.00 81.94 243 GLU A N 1
ATOM 1968 C CA . GLU A 1 243 ? 92.132 6.975 -134.759 1.00 81.94 243 GLU A CA 1
ATOM 1969 C C . GLU A 1 243 ? 92.607 5.797 -135.611 1.00 81.94 243 GLU A C 1
ATOM 1971 O O . GLU A 1 243 ? 93.691 5.848 -136.189 1.00 81.94 243 GLU A O 1
ATOM 1976 N N . ARG A 1 244 ? 91.781 4.757 -135.788 1.00 79.19 244 ARG A N 1
ATOM 1977 C CA . ARG A 1 244 ? 92.101 3.645 -136.700 1.00 79.19 244 ARG A CA 1
ATOM 1978 C C . ARG A 1 244 ? 92.262 4.112 -138.137 1.00 79.19 244 ARG A C 1
ATOM 1980 O O . ARG A 1 244 ? 93.117 3.587 -138.846 1.00 79.19 244 ARG A O 1
ATOM 1987 N N . SER A 1 245 ? 91.433 5.051 -138.585 1.00 78.50 245 SER A N 1
ATOM 1988 C CA . SER A 1 245 ? 91.529 5.611 -139.935 1.00 78.50 245 SER A CA 1
ATOM 1989 C C . SER A 1 245 ? 92.821 6.407 -140.107 1.00 78.50 245 SER A C 1
ATOM 1991 O O . SER A 1 245 ? 93.485 6.244 -141.127 1.00 78.50 245 SER A O 1
ATOM 1993 N N . VAL A 1 246 ? 93.212 7.192 -139.098 1.00 78.50 246 VAL A N 1
ATOM 1994 C CA . VAL A 1 246 ? 94.493 7.912 -139.060 1.00 78.50 246 VAL A CA 1
ATOM 1995 C C . VAL A 1 246 ? 95.661 6.930 -139.077 1.00 78.50 246 VAL A C 1
ATOM 1997 O O . VAL A 1 246 ? 96.465 7.007 -139.994 1.00 78.50 246 VAL A O 1
ATOM 2000 N N . ALA A 1 247 ? 95.699 5.933 -138.189 1.00 75.00 247 ALA A N 1
ATOM 2001 C CA . ALA A 1 247 ? 96.768 4.929 -138.157 1.00 75.00 247 ALA A CA 1
ATOM 2002 C C . ALA A 1 247 ? 96.886 4.141 -139.476 1.00 75.00 247 ALA A C 1
ATOM 2004 O O . ALA A 1 247 ? 97.975 3.767 -139.911 1.00 75.00 247 ALA A O 1
ATOM 2005 N N . LYS A 1 248 ? 95.756 3.877 -140.146 1.00 75.94 248 LYS A N 1
ATOM 2006 C CA . LYS A 1 248 ? 95.744 3.225 -141.462 1.00 75.94 248 LYS A CA 1
ATOM 2007 C C . LYS A 1 248 ? 96.319 4.138 -142.544 1.00 75.94 248 LYS A C 1
ATOM 2009 O O . LYS A 1 248 ? 97.058 3.644 -143.388 1.00 75.94 248 LYS A O 1
ATOM 2014 N N . LEU A 1 249 ? 95.983 5.430 -142.504 1.00 72.62 249 LEU A N 1
ATOM 2015 C CA . LEU A 1 249 ? 96.531 6.450 -143.396 1.00 72.62 249 LEU A CA 1
ATOM 2016 C C . LEU A 1 249 ? 98.034 6.646 -143.162 1.00 72.62 249 LEU A C 1
ATOM 2018 O O . LEU A 1 249 ? 98.777 6.644 -144.137 1.00 72.62 249 LEU A O 1
ATOM 2022 N N . GLU A 1 250 ? 98.477 6.717 -141.905 1.00 71.06 250 GLU A N 1
ATOM 2023 C CA . GLU A 1 250 ? 99.892 6.772 -141.510 1.00 71.06 250 GLU A CA 1
ATOM 2024 C C . GLU A 1 250 ? 100.662 5.553 -142.023 1.00 71.06 250 GLU A C 1
ATOM 2026 O O . GLU A 1 250 ? 101.706 5.711 -142.639 1.00 71.06 250 GLU A O 1
ATOM 2031 N N . LYS A 1 251 ? 100.104 4.340 -141.912 1.00 70.81 251 LYS A N 1
ATOM 2032 C CA . LYS A 1 251 ? 100.747 3.142 -142.469 1.00 70.81 251 LYS A CA 1
ATOM 2033 C C . LYS A 1 251 ? 100.885 3.184 -143.998 1.00 70.81 251 LYS A C 1
ATOM 2035 O O . LYS A 1 251 ? 101.899 2.755 -144.530 1.00 70.81 251 LYS A O 1
ATOM 2040 N N . THR A 1 252 ? 99.887 3.703 -144.719 1.00 64.94 252 THR A N 1
ATOM 2041 C CA . THR A 1 252 ? 100.026 3.942 -146.172 1.00 64.94 252 THR A CA 1
ATOM 2042 C C . THR A 1 252 ? 101.047 5.021 -146.511 1.00 64.94 252 THR A C 1
ATOM 2044 O O . THR A 1 252 ? 101.549 5.013 -147.629 1.00 64.94 252 THR A O 1
ATOM 2047 N N . ILE A 1 253 ? 101.318 5.956 -145.598 1.00 64.12 253 ILE A N 1
ATOM 2048 C CA . ILE A 1 253 ? 102.378 6.952 -145.768 1.00 64.12 253 ILE A CA 1
ATOM 2049 C C . ILE A 1 253 ? 103.744 6.280 -145.570 1.00 64.12 253 ILE A C 1
ATOM 2051 O O . ILE A 1 253 ? 104.598 6.449 -146.430 1.00 64.12 253 ILE A O 1
ATOM 2055 N N . ASP A 1 254 ? 103.910 5.448 -144.537 1.00 63.53 254 ASP A N 1
ATOM 2056 C CA . ASP A 1 254 ? 105.152 4.692 -144.296 1.00 63.53 254 ASP A CA 1
ATOM 2057 C C . ASP A 1 254 ? 105.467 3.683 -145.422 1.00 63.53 254 ASP A C 1
ATOM 2059 O O . ASP A 1 254 ? 106.621 3.528 -145.797 1.00 63.53 254 ASP A O 1
ATOM 2063 N N . ASP A 1 255 ? 104.462 3.018 -146.012 1.00 58.88 255 ASP A N 1
ATOM 2064 C CA . ASP A 1 255 ? 104.658 2.108 -147.162 1.00 58.88 255 ASP A CA 1
ATOM 2065 C C . ASP A 1 255 ? 105.020 2.859 -148.476 1.00 58.88 255 ASP A C 1
ATOM 2067 O O . ASP A 1 255 ? 105.313 2.224 -149.495 1.00 58.88 255 ASP A O 1
ATOM 2071 N N . LEU A 1 256 ? 104.959 4.201 -148.481 1.00 56.34 256 LEU A N 1
ATOM 2072 C CA . LEU A 1 256 ? 105.345 5.082 -149.594 1.00 56.34 256 LEU A CA 1
ATOM 2073 C C . LEU A 1 256 ? 106.713 5.774 -149.388 1.00 56.34 256 LEU A C 1
ATOM 2075 O O . LEU A 1 256 ? 107.161 6.458 -150.315 1.00 56.34 256 LEU A O 1
ATOM 2079 N N . GLU A 1 257 ? 107.365 5.588 -148.232 1.00 50.94 257 GLU A N 1
ATOM 2080 C CA . GLU A 1 257 ? 108.777 5.940 -147.961 1.00 50.94 257 GLU A CA 1
ATOM 2081 C C . GLU A 1 257 ? 109.742 4.787 -148.299 1.00 50.94 257 GLU A C 1
ATOM 2083 O O . GLU A 1 257 ? 110.865 5.094 -148.771 1.00 50.94 257 GLU A O 1
#

Radius of gyration: 108.67 Å; Cα contacts (8 Å, |Δi|>4): 0; chains: 1; bounding box: 207×40×312 Å

Solvent-accessible surface area (backbone atoms only — not comparable to full-atom values): 13461 Å² total; per-residue (Å²): 123,66,71,61,54,54,51,52,49,48,55,48,50,53,49,50,54,52,47,54,50,49,52,49,50,51,50,52,49,51,53,49,51,54,50,49,50,52,50,50,52,50,49,52,53,50,51,52,50,50,52,52,50,50,57,48,51,51,53,52,51,51,54,49,50,57,51,49,56,53,46,54,54,49,52,51,51,49,53,52,50,51,52,50,51,55,52,50,52,55,50,49,54,54,52,51,55,52,48,53,55,50,50,55,50,48,53,54,50,51,53,54,47,53,53,50,50,54,51,48,55,52,48,52,53,50,49,53,54,50,51,57,48,51,53,54,52,48,57,51,48,54,54,50,50,51,53,50,52,53,53,49,51,54,49,53,56,47,50,53,51,50,52,53,49,53,56,51,48,56,53,50,52,58,50,46,54,57,49,50,57,50,48,53,54,50,51,54,50,50,53,51,52,54,52,51,51,52,52,49,52,53,51,49,56,52,48,52,54,50,49,53,54,48,50,59,48,47,55,52,50,52,52,52,49,52,55,50,51,50,53,47,52,55,50,48,56,51,47,54,52,49,50,53,50,48,54,52,50,51,50,59,51,60,78,72,109

Foldseek 3Di:
DPVVVVVVVVVVVVVVVVVVVVVVVVVVVVVVVVVVVVVVVVVVVVVVVVVVVVVVVVVVVVVVVVVVVVVVVVVVVVVVVVVVVVVVVVVVVVVVVVVVVVVVVVVVVVVVVVVVVVVVVVVVVVVVVVVVVVVVVVVVVVVVVVVVVVVVVVVVVVVVVVVVVVVVVVVVVVVVVVVVVVVVVVVVVVVVVVVVVVVVVVVVVVVVVVVVVVVVVVVVVVVVVVVVVVVVVVVVVVVVVVVVVVVVVVVVVVVVD

Organism: Mustela putorius furo (NCBI:txid9669)